Protein AF-0000000080309313 (afdb_homodimer)

pLDDT: mean 89.51, std 16.02, range [28.17, 98.88]

Solvent-accessible surface area (backbone atoms only — not comparable to full-atom values): 15842 Å² total; per-residue (Å²): 124,78,49,64,66,54,49,47,47,56,53,53,57,38,40,22,39,44,32,24,30,35,47,37,36,37,81,42,93,88,71,48,59,27,34,52,37,31,22,33,20,63,91,39,83,85,60,50,67,42,42,40,56,47,62,43,68,49,55,76,95,47,40,52,69,57,40,35,53,49,39,39,34,64,43,24,54,41,43,61,50,66,52,88,38,34,58,31,61,45,51,48,72,54,98,84,39,42,30,38,40,43,28,28,34,21,38,61,72,48,77,64,83,45,69,31,87,66,34,73,50,70,49,75,33,40,68,69,54,49,73,72,43,84,41,53,66,71,56,51,52,45,46,53,53,49,69,71,103,124,81,47,64,65,53,47,47,46,59,53,52,58,38,38,21,37,42,32,25,31,36,47,38,35,36,81,41,93,89,71,48,58,28,32,51,36,31,22,33,19,62,90,40,84,84,60,51,66,39,41,40,56,46,61,43,68,49,55,75,96,47,41,51,69,56,38,35,54,49,41,39,34,64,44,24,54,41,42,63,51,66,52,89,37,35,59,33,61,42,50,49,70,54,98,83,39,43,30,37,39,43,29,28,34,22,37,61,73,46,78,64,83,46,68,31,86,65,36,75,49,72,47,73,32,41,67,69,53,49,73,72,42,85,41,54,66,71,57,52,53,45,47,53,52,50,70,72,104

Structure (mmCIF, N/CA/C/O backbone):
data_AF-0000000080309313-model_v1
#
loop_
_entity.id
_entity.type
_entity.pdbx_description
1 polymer '5-methyl-dCTP pyrophosphohydrolase'
#
loop_
_atom_site.group_PDB
_atom_site.id
_atom_site.type_symbol
_atom_site.label_atom_id
_atom_site.label_alt_id
_atom_site.label_comp_id
_atom_site.label_asym_id
_atom_site.label_entity_id
_atom_site.label_seq_id
_atom_site.pdbx_PDB_ins_code
_atom_site.Cartn_x
_atom_site.Cartn_y
_atom_site.Cartn_z
_atom_site.occupancy
_atom_site.B_iso_or_equiv
_atom_site.auth_seq_id
_atom_site.auth_comp_id
_atom_site.auth_asym_id
_atom_site.auth_atom_id
_atom_site.pdbx_PDB_model_num
ATOM 1 N N . MET A 1 1 ? -31.781 14.773 7.109 1 28.17 1 MET A N 1
ATOM 2 C CA . MET A 1 1 ? -31.438 13.406 7.488 1 28.17 1 MET A CA 1
ATOM 3 C C . MET A 1 1 ? -3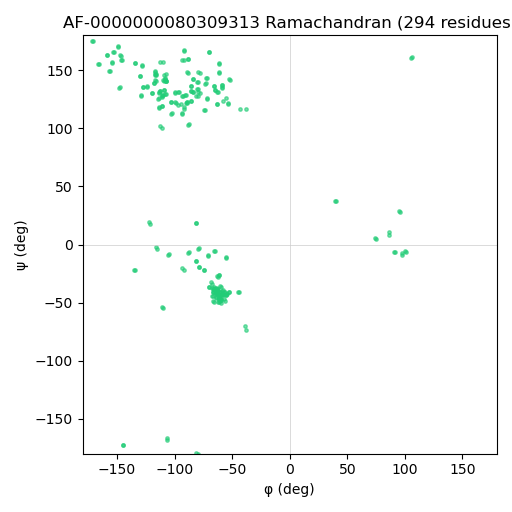1.031 12.586 6.266 1 28.17 1 MET A C 1
ATOM 5 O O . MET A 1 1 ? -31.828 12.43 5.328 1 28.17 1 MET A O 1
ATOM 9 N N . ARG A 1 2 ? -29.828 12.531 6.062 1 45.59 2 ARG A N 1
ATOM 10 C CA . ARG A 1 2 ? -29.516 11.867 4.801 1 45.59 2 ARG A CA 1
ATOM 11 C C . ARG A 1 2 ? -30.094 10.445 4.777 1 45.59 2 ARG A C 1
ATOM 13 O O . ARG A 1 2 ? -30.234 9.82 5.828 1 45.59 2 ARG A O 1
ATOM 20 N N . ASP A 1 3 ? -30.844 10.219 3.836 1 37.78 3 ASP A N 1
ATOM 21 C CA . ASP A 1 3 ? -31.438 8.906 3.615 1 37.78 3 ASP A CA 1
ATOM 22 C C . ASP A 1 3 ? -30.453 7.789 3.955 1 37.78 3 ASP A C 1
ATOM 24 O O . ASP A 1 3 ? -29.312 7.781 3.465 1 37.78 3 ASP A O 1
ATOM 28 N N . PRO A 1 4 ? -30.828 7.012 4.961 1 45.31 4 PRO A N 1
ATOM 29 C CA . PRO A 1 4 ? -29.953 5.91 5.371 1 45.31 4 PRO A CA 1
ATOM 30 C C . PRO A 1 4 ? -29.406 5.117 4.184 1 45.31 4 PRO A C 1
ATOM 32 O O . PRO A 1 4 ? -28.266 4.641 4.227 1 45.31 4 PRO A O 1
ATOM 35 N N . MET A 1 5 ? -30.281 4.93 3.275 1 46.31 5 MET A N 1
ATOM 36 C CA . MET A 1 5 ? -29.828 4.242 2.068 1 46.31 5 MET A CA 1
ATOM 37 C C . MET A 1 5 ? -28.766 5.051 1.346 1 46.31 5 MET A C 1
ATOM 39 O O . MET A 1 5 ? -27.891 4.488 0.684 1 46.31 5 MET A O 1
ATOM 43 N N . SER A 1 6 ? -28.953 6.316 1.362 1 47.88 6 SER A N 1
ATOM 44 C CA . SER A 1 6 ? -27.984 7.223 0.755 1 47.88 6 SER A CA 1
ATOM 45 C C . SER A 1 6 ? -26.656 7.191 1.502 1 47.88 6 SER A C 1
ATOM 47 O O . SER A 1 6 ? -25.594 7.258 0.887 1 47.88 6 SER A O 1
ATOM 49 N N . ILE A 1 7 ? -26.781 7.152 2.725 1 42.03 7 ILE A N 1
ATOM 50 C CA . ILE A 1 7 ? -25.578 7.023 3.551 1 42.03 7 ILE A CA 1
ATOM 51 C C . ILE A 1 7 ? -24.938 5.66 3.318 1 42.03 7 ILE A C 1
ATOM 53 O O . ILE A 1 7 ? -23.719 5.559 3.174 1 42.03 7 ILE A O 1
ATOM 57 N N . ALA A 1 8 ? -25.703 4.691 3.377 1 46.97 8 ALA A N 1
ATOM 58 C CA . ALA A 1 8 ? -25.203 3.346 3.096 1 46.97 8 ALA A CA 1
ATOM 59 C C . ALA A 1 8 ? -24.578 3.271 1.709 1 46.97 8 ALA A C 1
ATOM 61 O O . ALA A 1 8 ? -23.547 2.631 1.525 1 46.97 8 ALA A O 1
ATOM 62 N N . ARG A 1 9 ? -25.297 3.812 0.81 1 46.62 9 ARG A N 1
ATOM 63 C CA . ARG A 1 9 ? -24.797 3.869 -0.563 1 46.62 9 ARG A CA 1
ATOM 64 C C . ARG A 1 9 ? -23.5 4.652 -0.646 1 46.62 9 ARG A C 1
ATOM 66 O O . ARG A 1 9 ? -22.625 4.324 -1.446 1 46.62 9 ARG A O 1
ATOM 73 N N . ALA A 1 10 ? -23.484 5.77 -0.079 1 47.94 10 ALA A N 1
ATOM 74 C CA . ALA A 1 10 ? -22.281 6.59 0.016 1 47.94 10 ALA A CA 1
ATOM 75 C C . ALA A 1 10 ? -21.172 5.848 0.749 1 47.94 10 ALA A C 1
ATOM 77 O O . ALA A 1 10 ? -20 5.953 0.38 1 47.94 10 ALA A O 1
ATOM 78 N N . GLU A 1 11 ? -21.547 5.172 1.743 1 52.56 11 GLU A N 1
ATOM 79 C CA . GLU A 1 11 ? -20.656 4.301 2.504 1 52.56 11 GLU A CA 1
ATOM 80 C C . GLU A 1 11 ? -20.188 3.113 1.661 1 52.56 11 GLU A C 1
ATOM 82 O O . GLU A 1 11 ? -19.047 2.656 1.797 1 52.56 11 GLU A O 1
ATOM 87 N N . GLU A 1 12 ? -21.188 2.549 0.968 1 54.84 12 GLU A N 1
ATOM 88 C CA . GLU A 1 12 ? -20.922 1.454 0.04 1 54.84 12 GLU A CA 1
ATOM 89 C C . GLU A 1 12 ? -19.953 1.887 -1.056 1 54.84 12 GLU A C 1
ATOM 91 O O . GLU A 1 12 ? -19.156 1.082 -1.533 1 54.84 12 GLU A O 1
ATOM 96 N N . LYS A 1 13 ? -20.109 3.119 -1.446 1 57.62 13 LYS A N 1
ATOM 97 C CA . LYS A 1 13 ? -19.297 3.658 -2.529 1 57.62 13 LYS A CA 1
ATOM 98 C C . LYS A 1 13 ? -17.828 3.723 -2.127 1 57.62 13 LYS A C 1
ATOM 100 O O . LYS A 1 13 ? -16.953 3.834 -2.984 1 57.62 13 LYS A O 1
ATOM 105 N N . ASP A 1 14 ? -17.656 3.4 -0.883 1 72.19 14 ASP A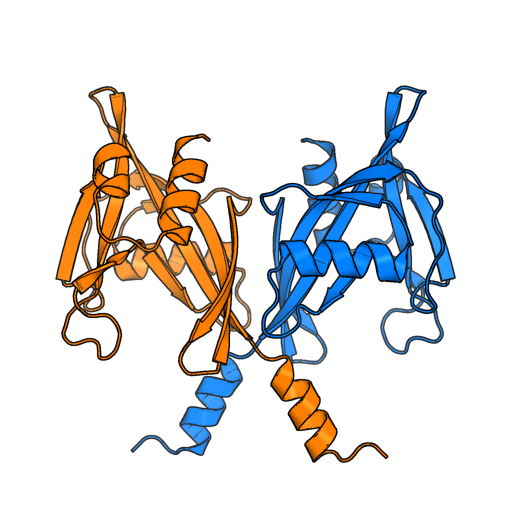 N 1
ATOM 106 C CA . ASP A 1 14 ? -16.281 3.605 -0.396 1 72.19 14 ASP A CA 1
ATOM 107 C C . ASP A 1 14 ? -15.688 2.301 0.129 1 72.19 14 ASP A C 1
ATOM 109 O O . ASP A 1 14 ? -14.781 2.32 0.958 1 72.19 14 ASP A O 1
ATOM 113 N N . ALA A 1 15 ? -16.375 1.258 -0.318 1 87.5 15 ALA A N 1
ATOM 114 C CA . ALA A 1 15 ? -15.898 -0.033 0.173 1 87.5 15 ALA A CA 1
ATOM 115 C C . ALA A 1 15 ? -15.016 -0.727 -0.865 1 87.5 15 ALA A C 1
ATOM 117 O O . ALA A 1 15 ? -15.422 -0.896 -2.018 1 87.5 15 ALA A O 1
ATOM 118 N N . PHE A 1 16 ? -13.875 -1.011 -0.481 1 94.25 16 PHE A N 1
ATOM 119 C CA . PHE A 1 16 ? -12.914 -1.676 -1.355 1 94.25 16 PHE A CA 1
ATOM 120 C C . PHE A 1 16 ? -12.695 -3.119 -0.92 1 94.25 16 PHE A C 1
ATOM 122 O O . PHE A 1 16 ? -12.727 -3.426 0.273 1 94.25 16 PHE A O 1
ATOM 129 N N . VAL A 1 17 ? -12.547 -3.928 -1.941 1 93.94 17 VAL A N 1
ATOM 130 C CA . VAL A 1 17 ? -11.781 -5.141 -1.668 1 93.94 17 VAL A CA 1
ATOM 131 C C . VAL A 1 17 ? -10.289 -4.824 -1.69 1 93.94 17 VAL A C 1
ATOM 133 O O . VAL A 1 17 ? -9.812 -4.102 -2.568 1 93.94 17 VAL A O 1
ATOM 136 N N . VAL A 1 18 ? -9.547 -5.293 -0.731 1 96.56 18 VAL A N 1
ATOM 137 C CA . VAL A 1 18 ? -8.102 -5.082 -0.701 1 96.56 18 VAL A CA 1
ATOM 138 C C . VAL A 1 18 ? -7.379 -6.406 -0.948 1 96.56 18 VAL A C 1
ATOM 140 O O . VAL A 1 18 ? -7.703 -7.418 -0.326 1 96.56 18 VAL A O 1
ATOM 143 N N . ALA A 1 19 ? -6.457 -6.363 -1.929 1 97.06 19 ALA A N 1
ATOM 144 C CA . ALA A 1 19 ? -5.625 -7.527 -2.217 1 97.06 19 ALA A CA 1
ATOM 145 C C . ALA A 1 19 ? -4.148 -7.223 -1.968 1 97.06 19 ALA A C 1
ATOM 147 O O . ALA A 1 19 ? -3.707 -6.086 -2.143 1 97.06 19 ALA A O 1
ATOM 148 N N . VAL A 1 20 ? -3.461 -8.227 -1.522 1 98.44 20 VAL A N 1
ATOM 149 C CA . VAL A 1 20 ? -2.006 -8.164 -1.414 1 98.44 20 VAL A CA 1
ATOM 150 C C . VAL A 1 20 ? -1.37 -9.031 -2.5 1 98.44 20 VAL A C 1
ATOM 152 O O . VAL A 1 20 ? -1.913 -10.07 -2.869 1 98.44 20 VAL A O 1
ATOM 155 N N . VAL A 1 21 ? -0.315 -8.531 -3.045 1 98.62 21 VAL A N 1
ATOM 156 C CA . VAL A 1 21 ? 0.406 -9.188 -4.125 1 98.62 21 VAL A CA 1
ATOM 157 C C . VAL A 1 21 ? 1.871 -9.375 -3.734 1 98.62 21 VAL A C 1
ATOM 159 O O . VAL A 1 21 ? 2.49 -8.461 -3.178 1 98.62 21 VAL A O 1
ATOM 162 N N . ALA A 1 22 ? 2.438 -10.477 -3.973 1 98.81 22 ALA A N 1
ATOM 163 C CA . ALA A 1 22 ? 3.854 -10.75 -3.734 1 98.81 22 ALA A CA 1
ATOM 164 C C . ALA A 1 22 ? 4.598 -10.969 -5.047 1 98.81 22 ALA A C 1
ATOM 166 O O . ALA A 1 22 ? 4.258 -11.875 -5.816 1 98.81 22 ALA A O 1
ATOM 167 N N . VAL A 1 23 ? 5.512 -10.164 -5.328 1 98.88 23 VAL A N 1
ATOM 168 C CA . VAL A 1 23 ? 6.512 -10.453 -6.355 1 98.88 23 VAL A CA 1
ATOM 169 C C . VAL A 1 23 ? 7.684 -11.211 -5.734 1 98.88 23 VAL A C 1
ATOM 171 O O . VAL A 1 23 ? 8.508 -10.617 -5.035 1 98.88 23 VAL A O 1
ATOM 174 N N . ILE A 1 24 ? 7.754 -12.484 -5.949 1 98.88 24 ILE A N 1
ATOM 175 C CA . ILE A 1 24 ? 8.758 -13.336 -5.324 1 98.88 24 ILE A CA 1
ATOM 176 C C . ILE A 1 24 ? 10 -13.398 -6.207 1 98.88 24 ILE A C 1
ATOM 178 O O . ILE A 1 24 ? 9.93 -13.828 -7.363 1 98.88 24 ILE A O 1
ATOM 182 N N . VAL A 1 25 ? 11.109 -13.008 -5.672 1 98.81 25 VAL A N 1
ATOM 183 C CA . VAL A 1 25 ? 12.367 -12.906 -6.395 1 98.81 25 VAL A CA 1
ATOM 184 C C . VAL A 1 25 ? 13.352 -13.953 -5.867 1 98.81 25 VAL A C 1
ATOM 186 O O . VAL A 1 25 ? 13.508 -14.109 -4.656 1 98.81 25 VAL A O 1
ATOM 189 N N . ARG A 1 26 ? 13.93 -14.609 -6.727 1 98.38 26 ARG A N 1
ATOM 190 C CA . ARG A 1 26 ? 14.969 -15.578 -6.402 1 98.38 26 ARG A CA 1
ATOM 191 C C . ARG A 1 26 ? 16.297 -15.211 -7.059 1 98.38 26 ARG A C 1
ATOM 193 O O . ARG A 1 26 ? 16.328 -14.922 -8.258 1 98.38 26 ARG A O 1
ATOM 200 N N . ASP A 1 27 ? 17.344 -15.203 -6.258 1 96.62 27 ASP A N 1
ATOM 201 C CA . ASP A 1 27 ? 18.703 -15.039 -6.777 1 96.62 27 ASP A CA 1
ATOM 202 C C . ASP A 1 27 ? 19.344 -16.391 -7.074 1 96.62 27 ASP A C 1
ATOM 204 O O . ASP A 1 27 ? 19.625 -17.172 -6.16 1 96.62 27 ASP A O 1
ATOM 208 N N . ASP A 1 28 ? 19.641 -16.594 -8.328 1 94.62 28 ASP A N 1
ATOM 209 C CA . ASP A 1 28 ? 20.172 -17.891 -8.742 1 94.62 28 ASP A CA 1
ATOM 210 C C . ASP A 1 28 ? 21.703 -17.906 -8.703 1 94.62 28 ASP A C 1
ATOM 212 O O . ASP A 1 28 ? 22.344 -16.859 -8.797 1 94.62 28 ASP A O 1
ATOM 216 N N . PRO A 1 29 ? 22.203 -19.109 -8.625 1 91.31 29 PRO A N 1
ATOM 217 C CA . PRO A 1 29 ? 23.656 -19.266 -8.547 1 91.31 29 PRO A CA 1
ATOM 218 C C . PRO A 1 29 ? 24.359 -18.719 -9.781 1 91.31 29 PRO A C 1
ATOM 220 O O . PRO A 1 29 ? 25.531 -18.312 -9.695 1 91.31 29 PRO A O 1
ATOM 223 N N . ASP A 1 30 ? 23.781 -18.641 -10.922 1 92.38 30 ASP A N 1
ATOM 224 C CA . ASP A 1 30 ? 24.391 -18.156 -12.156 1 92.38 30 ASP A CA 1
ATOM 225 C C . ASP A 1 30 ? 24.422 -16.625 -12.18 1 92.38 30 ASP A C 1
ATOM 227 O O . ASP A 1 30 ? 24.844 -16.016 -13.164 1 92.38 30 ASP A O 1
ATOM 231 N N . GLY A 1 31 ? 23.812 -16 -11.094 1 91.88 31 GLY A N 1
ATOM 232 C CA . GLY A 1 31 ? 23.812 -14.547 -10.984 1 91.88 31 GLY A CA 1
ATOM 233 C C . GLY A 1 31 ? 22.531 -13.914 -11.477 1 91.88 31 GLY A C 1
ATOM 234 O O . GLY A 1 31 ? 22.328 -12.711 -11.297 1 91.88 31 GLY A O 1
ATOM 235 N N . ALA A 1 32 ? 21.703 -14.828 -12.07 1 94.31 32 ALA A N 1
ATOM 236 C CA . ALA A 1 32 ? 20.438 -14.289 -12.586 1 94.31 32 ALA A CA 1
ATOM 237 C C . ALA A 1 32 ? 19.422 -14.125 -11.469 1 94.31 32 ALA A C 1
ATOM 239 O O . ALA A 1 32 ? 19.344 -14.953 -10.555 1 94.31 32 ALA A O 1
ATOM 240 N N . ARG A 1 33 ? 18.719 -13.047 -11.562 1 97.5 33 ARG A N 1
ATOM 241 C CA . ARG A 1 33 ? 17.547 -12.859 -10.711 1 97.5 33 ARG A CA 1
ATOM 242 C C . ARG A 1 33 ? 16.281 -13.242 -11.453 1 97.5 33 ARG A C 1
ATOM 244 O O . ARG A 1 33 ? 16.062 -12.836 -12.602 1 97.5 33 ARG A O 1
ATOM 251 N N . ARG A 1 34 ? 15.484 -14.031 -10.805 1 98.25 34 ARG A N 1
ATOM 252 C CA . ARG A 1 34 ? 14.258 -14.516 -11.438 1 98.25 34 ARG A CA 1
ATOM 253 C C . ARG A 1 34 ? 13.047 -14.258 -10.555 1 98.25 34 ARG A C 1
ATOM 255 O O . ARG A 1 34 ? 13.172 -14.109 -9.336 1 98.25 34 ARG A O 1
ATOM 262 N N . VAL A 1 35 ? 11.906 -14.156 -11.188 1 98.75 35 VAL A N 1
ATOM 263 C CA . VAL A 1 35 ? 10.648 -13.938 -10.484 1 98.75 35 VAL A CA 1
ATOM 264 C C . VAL A 1 35 ? 9.719 -15.133 -10.703 1 98.75 35 VAL A C 1
ATOM 266 O O . VAL A 1 35 ? 9.68 -15.703 -11.797 1 98.75 35 VAL A O 1
ATOM 269 N N . LEU A 1 36 ? 9.008 -15.5 -9.656 1 98.75 36 LEU A N 1
ATOM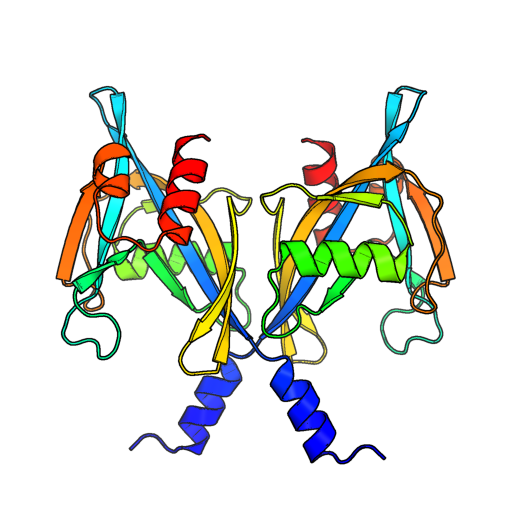 270 C CA . LEU A 1 36 ? 8.055 -16.594 -9.766 1 98.75 36 LEU A CA 1
ATOM 271 C C . LEU A 1 36 ? 6.809 -16.156 -10.531 1 98.75 36 LEU A C 1
ATOM 273 O O . LEU A 1 36 ? 6.117 -15.227 -10.117 1 98.75 36 LEU A O 1
ATOM 277 N N . ALA A 1 37 ? 6.57 -16.734 -11.656 1 98.31 37 ALA A N 1
ATOM 278 C CA . ALA A 1 37 ? 5.34 -16.578 -12.43 1 98.31 37 ALA A CA 1
ATOM 279 C C . ALA A 1 37 ? 4.395 -17.766 -12.203 1 98.31 37 ALA A C 1
ATOM 281 O O . ALA A 1 37 ? 4.824 -18.922 -12.219 1 98.31 37 ALA A O 1
ATOM 282 N N . MET A 1 38 ? 3.213 -17.453 -11.93 1 97.25 38 MET A N 1
ATOM 283 C CA . MET A 1 38 ? 2.17 -18.453 -11.719 1 97.25 38 MET A CA 1
ATOM 284 C C . MET A 1 38 ? 1.062 -18.312 -12.758 1 97.25 38 MET A C 1
ATOM 286 O O . MET A 1 38 ? 0.66 -17.203 -13.094 1 97.25 38 MET A O 1
ATOM 290 N N . ARG A 1 39 ? 0.554 -19.406 -13.273 1 95.12 39 ARG A N 1
ATOM 291 C CA . ARG A 1 39 ? -0.542 -19.359 -14.234 1 95.12 39 ARG A CA 1
ATOM 292 C C . ARG A 1 39 ? -1.864 -19.734 -13.578 1 95.12 39 ARG A C 1
ATOM 294 O O . ARG A 1 39 ? -1.967 -20.781 -12.938 1 95.12 39 ARG A O 1
ATOM 301 N N . ARG A 1 40 ? -2.82 -18.797 -13.672 1 91.5 40 ARG A N 1
ATOM 302 C CA . ARG A 1 40 ? -4.141 -19.047 -13.109 1 91.5 40 ARG A CA 1
ATOM 303 C C . ARG A 1 40 ? -4.773 -20.281 -13.734 1 91.5 40 ARG A C 1
ATOM 305 O O . ARG A 1 40 ? -4.746 -20.453 -14.961 1 91.5 40 ARG A O 1
ATOM 312 N N . ALA A 1 41 ? -5.34 -21.094 -12.891 1 88.69 41 ALA A N 1
ATOM 313 C CA . ALA A 1 41 ? -5.949 -22.344 -13.359 1 88.69 41 ALA A CA 1
ATOM 314 C C . ALA A 1 41 ? -7.258 -22.078 -14.086 1 88.69 41 ALA A C 1
ATOM 316 O O . ALA A 1 41 ? -7.945 -21.094 -13.805 1 88.69 41 ALA A O 1
ATOM 317 N N . ALA A 1 42 ? -7.492 -22.812 -15.242 1 69.5 42 ALA A N 1
ATOM 318 C CA . ALA A 1 42 ? -8.68 -22.719 -16.078 1 69.5 42 ALA A CA 1
ATOM 319 C C . ALA A 1 42 ? -9.953 -22.984 -15.273 1 69.5 42 ALA A C 1
ATOM 321 O O . ALA A 1 42 ? -11.047 -22.609 -15.695 1 69.5 42 ALA A O 1
ATOM 322 N N . THR A 1 43 ? -9.898 -23.891 -14.445 1 61.25 43 THR A N 1
ATOM 323 C CA . THR A 1 43 ? -11.133 -24.203 -13.734 1 61.25 43 THR A CA 1
ATOM 324 C C . THR A 1 43 ? -11.68 -22.953 -13.047 1 61.25 43 THR A C 1
ATOM 326 O O . THR A 1 43 ? -12.805 -22.953 -12.539 1 61.25 43 THR A O 1
ATOM 329 N N . LYS A 1 44 ? -10.867 -21.969 -13.023 1 54.44 44 LYS A N 1
ATOM 330 C CA . LYS A 1 44 ? -11.312 -20.719 -12.391 1 54.44 44 LYS A CA 1
ATOM 331 C C . LYS A 1 44 ? -12.078 -19.844 -13.367 1 54.44 44 LYS A C 1
ATOM 333 O O . LYS A 1 44 ? -11.836 -19.891 -14.578 1 54.44 44 LYS A O 1
ATOM 338 N N . ASP A 1 45 ? -13.156 -19.547 -13.039 1 53.91 45 ASP A N 1
ATOM 339 C CA . ASP A 1 45 ? -14.023 -18.75 -13.898 1 53.91 45 ASP A CA 1
ATOM 340 C C . ASP A 1 45 ? -13.227 -17.672 -14.641 1 53.91 45 ASP A C 1
ATOM 342 O O . ASP A 1 45 ? -13.273 -17.594 -15.867 1 53.91 45 ASP A O 1
ATOM 346 N N . ALA A 1 46 ? -12.836 -16.625 -13.875 1 53.28 46 ALA A N 1
ATOM 347 C CA . ALA A 1 46 ? -12.359 -15.43 -14.555 1 53.28 46 ALA A CA 1
ATOM 348 C C . ALA A 1 46 ? -10.836 -15.445 -14.695 1 53.28 46 ALA A C 1
ATOM 350 O O . ALA A 1 46 ? -10.125 -15.648 -13.711 1 53.28 46 ALA A O 1
ATOM 351 N N . GLY A 1 47 ? -10.219 -15.391 -15.977 1 59.75 47 GLY A N 1
ATOM 352 C CA . GLY A 1 47 ? -8.836 -15.109 -16.312 1 59.75 47 GLY A CA 1
ATOM 353 C C . GLY A 1 47 ? -8 -16.359 -16.5 1 59.75 47 GLY A C 1
ATOM 354 O O . GLY A 1 47 ? -6.82 -16.391 -16.156 1 59.75 47 GLY A O 1
ATOM 355 N N . ALA A 1 48 ? -8.555 -17.484 -16.906 1 64.69 48 ALA A N 1
ATOM 356 C CA . ALA A 1 48 ? -7.852 -18.734 -17.188 1 64.69 48 ALA A CA 1
ATOM 357 C C . ALA A 1 48 ? -6.715 -18.516 -18.188 1 64.69 48 ALA A C 1
ATOM 359 O O . ALA A 1 48 ? -6.883 -17.812 -19.188 1 64.69 48 ALA A O 1
ATOM 360 N N . GLY A 1 49 ? -5.527 -18.875 -17.641 1 79.81 49 GLY A N 1
ATOM 361 C CA . GLY A 1 49 ? -4.375 -18.828 -18.531 1 79.81 49 GLY A CA 1
ATOM 362 C C . GLY A 1 49 ? -3.525 -17.594 -18.328 1 79.81 49 GLY A C 1
ATOM 363 O O . GLY A 1 49 ? -2.41 -17.516 -18.844 1 79.81 49 GLY A O 1
ATOM 364 N N . ILE A 1 50 ? -4.035 -16.734 -17.5 1 88.25 50 ILE A N 1
ATOM 365 C CA . ILE A 1 50 ? -3.291 -15.508 -17.266 1 88.25 50 ILE A CA 1
ATOM 366 C C . ILE A 1 50 ? -2.133 -15.773 -16.312 1 88.25 50 ILE A C 1
ATOM 368 O O . ILE A 1 50 ? -2.301 -16.453 -15.305 1 88.25 50 ILE A O 1
ATOM 372 N N . TRP A 1 51 ? -0.971 -15.305 -16.75 1 94.75 51 TRP A N 1
ATOM 373 C CA . TRP A 1 51 ? 0.194 -15.383 -15.8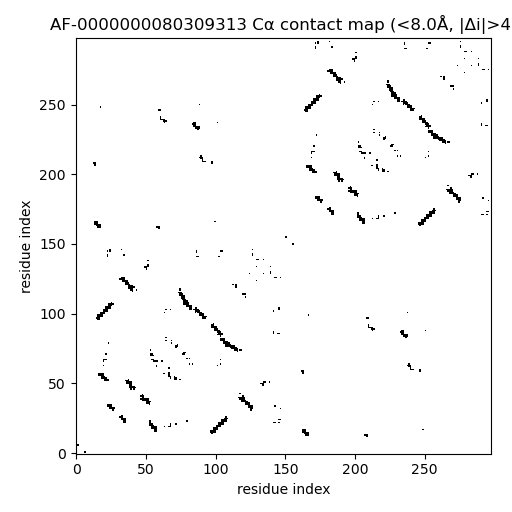67 1 94.75 51 TRP A CA 1
ATOM 374 C C . TRP A 1 51 ? 0.237 -14.203 -14.914 1 94.75 51 TRP A C 1
ATOM 376 O O . TRP A 1 51 ? 0.021 -13.055 -15.32 1 94.75 51 TRP A O 1
ATOM 386 N N . GLU A 1 52 ? 0.43 -14.547 -13.711 1 95.38 52 GLU A N 1
ATOM 387 C CA . GLU A 1 52 ? 0.503 -13.562 -12.633 1 95.38 52 GLU A CA 1
ATOM 388 C C . GLU A 1 52 ? 1.514 -13.984 -11.57 1 95.38 52 GLU A C 1
ATOM 390 O O . GLU A 1 52 ? 2.383 -14.82 -11.828 1 95.38 52 GLU A O 1
ATOM 395 N N . THR A 1 53 ? 1.555 -13.242 -10.469 1 95.81 53 THR A N 1
ATOM 396 C CA . THR A 1 53 ? 2.297 -13.633 -9.281 1 95.81 53 THR A CA 1
ATOM 397 C C . THR A 1 53 ? 1.346 -14.078 -8.172 1 95.81 53 THR A C 1
ATOM 399 O O . THR A 1 53 ? 0.178 -14.375 -8.43 1 95.81 53 THR A O 1
ATOM 402 N N . CYS A 1 54 ? 1.8 -14.242 -6.953 1 96.31 54 CYS A N 1
ATOM 403 C CA . CYS A 1 54 ? 0.97 -14.664 -5.832 1 96.31 54 CYS A CA 1
ATOM 404 C C . CYS A 1 54 ? 0.166 -13.5 -5.273 1 96.31 54 CYS A C 1
ATOM 406 O O . CYS A 1 54 ? 0.717 -12.422 -5.02 1 96.31 54 CYS A O 1
ATOM 408 N N . SER A 1 55 ? -1.062 -13.719 -5.18 1 96.56 55 SER A N 1
ATOM 409 C CA . SER A 1 55 ? -1.917 -12.68 -4.621 1 96.56 55 SER A CA 1
ATOM 410 C C . SER A 1 55 ? -3.09 -13.273 -3.854 1 96.56 55 SER A C 1
ATOM 412 O O . SER A 1 55 ? -3.389 -14.461 -3.992 1 96.56 55 SER A O 1
ATOM 414 N N . GLY A 1 56 ? -3.699 -12.516 -3.059 1 95.81 56 GLY A N 1
ATOM 415 C CA . GLY A 1 56 ? -4.891 -12.906 -2.318 1 95.81 56 GLY A CA 1
ATOM 416 C C . GLY A 1 56 ? -5.543 -11.742 -1.59 1 95.81 56 GLY A C 1
ATOM 417 O O . GLY A 1 56 ? -4.988 -10.648 -1.544 1 95.81 56 GLY A O 1
ATOM 418 N N . ARG A 1 57 ? -6.602 -12.031 -1.043 1 95.44 57 ARG A N 1
ATOM 419 C CA . ARG A 1 57 ? -7.375 -10.977 -0.385 1 95.44 57 ARG A CA 1
ATOM 420 C C . ARG A 1 57 ? -6.867 -10.734 1.033 1 95.44 57 ARG A C 1
ATOM 422 O O . ARG A 1 57 ? -6.496 -11.68 1.735 1 95.44 57 ARG A O 1
ATOM 429 N N . LEU A 1 58 ? -6.871 -9.469 1.412 1 96.94 58 LEU A N 1
ATOM 430 C CA . LEU A 1 58 ? -6.664 -9.094 2.809 1 96.94 58 LEU A CA 1
ATOM 431 C C . LEU A 1 58 ? -7.883 -9.461 3.65 1 96.94 58 LEU A C 1
ATOM 433 O O . LEU A 1 58 ? -9.023 -9.18 3.26 1 96.94 58 LEU A O 1
ATOM 437 N N . GLU A 1 59 ? -7.703 -10.203 4.707 1 94.19 59 GLU A N 1
ATOM 438 C CA . GLU A 1 59 ? -8.781 -10.508 5.637 1 94.19 59 GLU A CA 1
ATOM 439 C C . GLU A 1 59 ? -8.891 -9.453 6.734 1 94.19 59 GLU A C 1
ATOM 441 O O . GLU A 1 59 ? -7.902 -8.789 7.062 1 94.19 59 GLU A O 1
ATOM 446 N N . ALA A 1 60 ? -10.102 -9.516 7.254 1 87.31 60 ALA A N 1
ATOM 447 C CA . ALA A 1 60 ? -10.312 -8.555 8.336 1 87.31 60 ALA A CA 1
ATOM 448 C C . ALA A 1 60 ? -9.406 -8.867 9.531 1 87.31 60 ALA A C 1
ATOM 450 O O . ALA A 1 60 ? -9.125 -10.039 9.805 1 87.31 60 ALA A O 1
ATOM 451 N N . ASP A 1 61 ? -8.664 -7.961 10.18 1 86.88 61 ASP A N 1
ATOM 452 C CA . ASP A 1 61 ? -7.891 -8.055 11.414 1 86.88 61 ASP A CA 1
ATOM 453 C C . ASP A 1 61 ? -6.484 -8.578 11.141 1 86.88 61 ASP A C 1
ATOM 455 O O . ASP A 1 61 ? -5.863 -9.18 12.023 1 86.88 61 ASP A O 1
ATOM 459 N N . GLU A 1 62 ? -6.109 -8.656 9.977 1 94.25 62 GLU A N 1
ATOM 460 C CA . GLU A 1 62 ? -4.715 -8.969 9.672 1 94.25 62 GLU A CA 1
ATOM 461 C C . GLU A 1 62 ? -4.012 -7.785 9.023 1 94.25 62 GLU A C 1
ATOM 463 O O . GLU A 1 62 ? -4.668 -6.895 8.477 1 94.25 62 GLU A O 1
ATOM 468 N N . GLN A 1 63 ? -2.719 -7.824 9.172 1 97.56 63 GLN A N 1
ATOM 469 C CA . GLN A 1 63 ? -1.911 -6.801 8.523 1 97.56 63 GLN A CA 1
ATOM 470 C C . GLN A 1 63 ? -1.529 -7.219 7.102 1 97.56 63 GLN A C 1
ATOM 472 O O . GLN A 1 63 ? -1.412 -8.414 6.812 1 97.56 63 GLN A O 1
ATOM 477 N N . PRO A 1 64 ? -1.397 -6.27 6.184 1 98.25 64 PRO A N 1
ATOM 478 C CA . PRO A 1 64 ? -1.085 -6.598 4.789 1 98.25 64 PRO A CA 1
ATOM 479 C C . PRO A 1 64 ? 0.152 -7.48 4.656 1 98.25 64 PRO A C 1
ATOM 481 O O . PRO A 1 64 ? 0.156 -8.422 3.859 1 98.25 64 PRO A O 1
ATOM 484 N N . ILE A 1 65 ? 1.163 -7.215 5.43 1 98 65 ILE A N 1
ATOM 485 C CA . ILE A 1 65 ? 2.4 -7.98 5.324 1 98 65 ILE A CA 1
ATOM 486 C C . ILE A 1 65 ? 2.154 -9.422 5.766 1 98 65 ILE A C 1
ATOM 488 O O . ILE A 1 65 ? 2.734 -10.352 5.211 1 98 65 ILE A O 1
ATOM 492 N N . ASP A 1 66 ? 1.35 -9.625 6.781 1 97.94 66 ASP A N 1
ATOM 493 C CA . ASP A 1 66 ? 0.995 -10.969 7.23 1 97.94 66 ASP A CA 1
ATOM 494 C C . ASP A 1 66 ? 0.165 -11.695 6.176 1 97.94 66 ASP A C 1
ATOM 496 O O . ASP A 1 66 ? 0.354 -12.891 5.949 1 97.94 66 ASP A O 1
ATOM 500 N N . ALA A 1 67 ? -0.748 -10.953 5.586 1 97.94 67 ALA A N 1
ATOM 501 C CA . ALA A 1 67 ? -1.602 -11.523 4.547 1 97.94 67 ALA A CA 1
ATOM 502 C C . ALA A 1 67 ? -0.77 -12.039 3.373 1 97.94 67 ALA A C 1
ATOM 504 O O . ALA A 1 67 ? -0.99 -13.148 2.889 1 97.94 67 ALA A O 1
ATOM 505 N N . VAL A 1 68 ? 0.171 -11.203 2.926 1 98.31 68 VAL A N 1
ATOM 506 C CA . VAL A 1 68 ? 0.964 -11.586 1.763 1 98.31 68 VAL A CA 1
ATOM 507 C C . VAL A 1 68 ? 1.82 -12.805 2.1 1 98.31 68 VAL A C 1
ATOM 509 O O . VAL A 1 68 ? 1.968 -13.711 1.28 1 98.31 68 VAL A O 1
ATOM 512 N N . THR A 1 69 ? 2.328 -12.891 3.289 1 98.06 69 THR A N 1
ATOM 513 C CA . THR A 1 69 ? 3.104 -14.039 3.736 1 98.06 69 THR A CA 1
ATOM 514 C C . THR A 1 69 ? 2.234 -15.297 3.766 1 98.06 69 THR A C 1
ATOM 516 O O . THR A 1 69 ? 2.645 -16.344 3.277 1 98.06 69 THR A O 1
ATOM 519 N N . ARG A 1 70 ? 1.079 -15.164 4.305 1 97.69 70 ARG A N 1
ATOM 520 C CA . ARG A 1 70 ? 0.14 -16.281 4.367 1 97.69 70 ARG A CA 1
ATOM 521 C C . ARG A 1 70 ? -0.227 -16.766 2.967 1 97.69 70 ARG A C 1
ATOM 523 O O . ARG A 1 70 ? -0.194 -17.969 2.693 1 97.69 70 ARG A O 1
ATOM 530 N N . GLU A 1 71 ? -0.548 -15.828 2.092 1 98 71 GLU A N 1
ATOM 531 C CA . GLU A 1 71 ? -0.976 -16.172 0.741 1 98 71 GLU A CA 1
ATOM 532 C C . GLU A 1 71 ? 0.146 -16.859 -0.033 1 98 71 GLU A C 1
ATOM 534 O O . GLU A 1 71 ? -0.104 -17.781 -0.814 1 98 71 GLU A O 1
ATOM 539 N N . VAL A 1 72 ? 1.382 -16.422 0.121 1 98.5 72 VAL A N 1
ATOM 540 C CA . VAL A 1 72 ? 2.518 -17.078 -0.532 1 98.5 72 VAL A CA 1
ATOM 541 C C . VAL A 1 72 ? 2.639 -18.516 -0.056 1 98.5 72 VAL A C 1
ATOM 543 O O . VAL A 1 72 ? 2.807 -19.438 -0.865 1 98.5 72 VAL A O 1
ATOM 546 N N . ARG A 1 73 ? 2.537 -18.688 1.228 1 97.94 73 ARG A N 1
ATOM 547 C CA . ARG A 1 73 ? 2.613 -20.031 1.78 1 97.94 73 ARG A CA 1
ATOM 548 C C . ARG A 1 73 ? 1.487 -20.906 1.245 1 97.94 73 ARG A C 1
ATOM 550 O O . ARG A 1 73 ? 1.722 -22.047 0.829 1 97.94 73 ARG A O 1
ATOM 557 N N . GLU A 1 74 ? 0.316 -20.422 1.242 1 97.62 74 GLU A N 1
ATOM 558 C CA . GLU A 1 74 ? -0.862 -21.156 0.815 1 97.62 74 GLU A CA 1
ATOM 559 C C . GLU A 1 74 ? -0.773 -21.547 -0.66 1 97.62 74 GLU A C 1
ATOM 561 O O . GLU A 1 74 ? -1.161 -22.641 -1.05 1 97.62 74 GLU A O 1
ATOM 566 N N . GLU A 1 75 ? -0.256 -20.625 -1.464 1 97.75 75 GLU A N 1
ATOM 567 C CA . GLU A 1 75 ? -0.331 -20.812 -2.91 1 97.75 75 GLU A CA 1
ATOM 568 C C . GLU A 1 75 ? 0.922 -21.516 -3.439 1 97.75 75 GLU A C 1
ATOM 570 O O . GLU A 1 75 ? 0.911 -22.078 -4.539 1 97.75 75 GLU A O 1
ATOM 575 N N . THR A 1 76 ? 2.064 -21.469 -2.705 1 98.31 76 THR A N 1
ATOM 576 C CA . THR A 1 76 ? 3.312 -21.938 -3.301 1 98.31 76 THR A CA 1
ATOM 577 C C . THR A 1 76 ? 4.078 -22.828 -2.324 1 98.31 76 THR A C 1
ATOM 579 O O . THR A 1 76 ? 4.988 -23.562 -2.725 1 98.31 76 THR A O 1
ATOM 582 N N . GLY A 1 77 ? 3.801 -22.703 -0.968 1 98.38 77 GLY A N 1
ATOM 583 C CA . GLY A 1 77 ? 4.543 -23.453 0.035 1 98.38 77 GLY A CA 1
ATOM 584 C C . GLY A 1 77 ? 5.945 -22.906 0.26 1 98.38 77 GLY A C 1
ATOM 585 O O . GLY A 1 77 ? 6.711 -23.469 1.046 1 98.38 77 GLY A O 1
ATOM 586 N N . LEU A 1 78 ? 6.328 -21.844 -0.32 1 98.56 78 LEU A N 1
ATOM 587 C CA . LEU A 1 78 ? 7.684 -21.312 -0.268 1 98.56 78 LEU A CA 1
ATOM 588 C C . LEU A 1 78 ? 7.938 -20.594 1.055 1 98.56 78 LEU A C 1
ATOM 590 O O . LEU A 1 78 ? 7.016 -20.031 1.649 1 98.56 78 LEU A O 1
ATOM 594 N N . GLU A 1 79 ? 9.109 -20.641 1.504 1 98.19 79 GLU A N 1
ATOM 595 C CA . GLU A 1 79 ? 9.617 -19.734 2.531 1 98.19 79 GLU A CA 1
ATOM 596 C C . GLU A 1 79 ? 10.211 -18.469 1.911 1 98.19 79 GLU A C 1
ATOM 598 O O . GLU A 1 79 ? 11.117 -18.547 1.08 1 98.19 79 GLU A O 1
ATOM 603 N N . VAL A 1 80 ? 9.672 -17.344 2.32 1 98.62 80 VAL A N 1
ATOM 604 C CA . VAL A 1 80 ? 10.141 -16.078 1.744 1 98.62 80 VAL A CA 1
ATOM 605 C C . VAL A 1 80 ? 10.367 -15.055 2.854 1 98.62 80 VAL A C 1
ATOM 607 O O . VAL A 1 80 ? 9.852 -15.211 3.965 1 98.62 80 VAL A O 1
ATOM 610 N N . ARG A 1 81 ? 11.211 -14.078 2.594 1 98.5 81 ARG A N 1
ATOM 611 C CA . ARG A 1 81 ? 11.312 -12.859 3.381 1 98.5 81 ARG A CA 1
ATOM 612 C C . ARG A 1 81 ? 10.641 -11.688 2.67 1 98.5 81 ARG A C 1
ATOM 614 O O . ARG A 1 81 ? 11.109 -11.242 1.62 1 98.5 81 ARG A O 1
ATOM 621 N N . VAL A 1 82 ? 9.555 -11.203 3.232 1 98.5 82 VAL A N 1
ATOM 622 C CA . VAL A 1 82 ? 8.812 -10.094 2.635 1 98.5 82 VAL A CA 1
ATOM 623 C C . VAL A 1 82 ? 9.422 -8.773 3.09 1 98.5 82 VAL A C 1
ATOM 625 O O . VAL A 1 82 ? 9.688 -8.578 4.277 1 98.5 82 VAL A O 1
ATOM 628 N N . ASP A 1 83 ? 9.656 -7.859 2.086 1 97.62 83 ASP A N 1
ATOM 629 C CA . ASP A 1 83 ? 10.109 -6.523 2.445 1 97.62 83 ASP A CA 1
ATOM 630 C C . ASP A 1 83 ? 9.078 -5.805 3.314 1 97.62 83 ASP A C 1
ATOM 632 O O . ASP A 1 83 ? 7.871 -5.938 3.092 1 97.62 83 ASP A O 1
ATOM 636 N N . ALA A 1 84 ? 9.609 -4.988 4.184 1 94.5 84 ALA A N 1
ATOM 637 C CA . ALA A 1 84 ? 8.75 -4.312 5.148 1 94.5 84 ALA A CA 1
ATOM 638 C C . ALA A 1 84 ? 7.84 -3.301 4.457 1 94.5 84 ALA A C 1
ATOM 640 O O . ALA A 1 84 ? 6.723 -3.045 4.914 1 94.5 84 ALA A O 1
ATOM 641 N N . THR A 1 85 ? 8.359 -2.676 3.379 1 96.44 85 THR A N 1
ATOM 642 C CA . THR A 1 85 ? 7.598 -1.639 2.691 1 96.44 85 THR A CA 1
ATOM 643 C C . THR A 1 85 ? 7.078 -2.146 1.351 1 96.44 85 THR A C 1
ATOM 645 O O . THR A 1 85 ? 7.773 -2.885 0.648 1 96.44 85 THR A O 1
ATOM 648 N N . PRO A 1 86 ? 5.828 -1.762 1.009 1 98.38 86 PRO A N 1
ATOM 649 C CA . PRO A 1 86 ? 5.348 -2.123 -0.326 1 98.38 86 PRO A CA 1
ATOM 650 C C . PRO A 1 86 ? 6.184 -1.505 -1.443 1 98.38 86 PRO A C 1
ATOM 652 O O . PRO A 1 86 ? 6.812 -0.464 -1.242 1 98.38 86 PRO A O 1
ATOM 655 N N . ILE A 1 87 ? 6.141 -2.156 -2.586 1 98.25 87 ILE A N 1
ATOM 656 C CA . ILE A 1 87 ? 6.887 -1.642 -3.73 1 98.25 87 ILE A CA 1
ATOM 657 C C . ILE A 1 87 ? 5.922 -1.004 -4.727 1 98.25 87 ILE A C 1
ATOM 659 O O . ILE A 1 87 ? 6.348 -0.406 -5.719 1 98.25 87 ILE A O 1
ATOM 663 N N . ASP A 1 88 ? 4.672 -1.152 -4.52 1 98.19 88 ASP A N 1
ATOM 664 C CA . ASP A 1 88 ? 3.646 -0.546 -5.367 1 98.19 88 ASP A CA 1
ATOM 665 C C . ASP A 1 88 ? 2.275 -0.606 -4.699 1 98.19 88 ASP A C 1
ATOM 667 O O . ASP A 1 88 ? 2.061 -1.405 -3.783 1 98.19 88 ASP A O 1
ATOM 671 N N . ALA A 1 89 ? 1.399 0.242 -5.031 1 98.5 89 ALA A N 1
ATOM 672 C CA . ALA A 1 89 ? -0.023 0.203 -4.703 1 98.5 89 ALA A CA 1
ATOM 673 C C . ALA A 1 89 ? -0.861 0.827 -5.812 1 98.5 89 ALA A C 1
ATOM 675 O O . ALA A 1 89 ? -0.499 1.871 -6.363 1 98.5 89 ALA A O 1
ATOM 676 N N . TYR A 1 90 ? -1.934 0.185 -6.168 1 97.5 90 TYR A N 1
ATOM 677 C CA . TYR A 1 90 ? -2.797 0.72 -7.215 1 97.5 90 TYR A CA 1
ATOM 678 C C . TYR A 1 90 ? -4.23 0.235 -7.039 1 97.5 90 TYR A C 1
ATOM 680 O O . TYR A 1 90 ? -4.5 -0.637 -6.211 1 97.5 90 TYR A O 1
ATOM 688 N N . ALA A 1 91 ? -5.121 0.896 -7.762 1 96.12 91 ALA A N 1
ATOM 689 C CA . ALA A 1 91 ? -6.539 0.546 -7.723 1 96.12 91 ALA A CA 1
ATOM 690 C C . ALA A 1 91 ? -7.023 0.079 -9.094 1 96.12 91 ALA A C 1
ATOM 692 O O . ALA A 1 91 ? -6.48 0.485 -10.125 1 96.12 91 ALA A O 1
ATOM 693 N N . MET A 1 92 ? -7.918 -0.808 -9.008 1 93.31 92 MET A N 1
ATOM 694 C CA . MET A 1 92 ? -8.594 -1.281 -10.211 1 93.31 92 MET A CA 1
ATOM 695 C C . MET A 1 92 ? -10.031 -1.696 -9.906 1 93.31 92 MET A C 1
ATOM 697 O O . MET A 1 92 ? -10.469 -1.625 -8.758 1 93.31 92 MET A O 1
ATOM 701 N N . ARG A 1 93 ? -10.758 -1.948 -10.914 1 89.56 93 ARG A N 1
ATOM 702 C CA . ARG A 1 93 ? -12.117 -2.463 -10.75 1 89.56 93 ARG A CA 1
ATOM 703 C C . ARG A 1 93 ? -12.211 -3.908 -11.227 1 89.56 93 ARG A C 1
ATOM 705 O O . ARG A 1 93 ? -11.648 -4.266 -12.258 1 89.56 93 ARG A O 1
ATOM 712 N N . ARG A 1 94 ? -12.75 -4.723 -10.344 1 77.75 94 ARG A N 1
ATOM 713 C CA . ARG A 1 94 ? -13.141 -6.074 -10.734 1 77.75 94 ARG A CA 1
ATOM 714 C C . ARG A 1 94 ? -14.656 -6.242 -10.664 1 77.75 94 ARG A C 1
ATOM 716 O O . ARG A 1 94 ? -15.258 -6.109 -9.602 1 77.75 94 ARG A O 1
ATOM 723 N N . ARG A 1 95 ? -15.289 -6.684 -11.727 1 76 95 ARG A N 1
ATOM 724 C CA . ARG A 1 95 ? -16.734 -6.871 -11.812 1 76 95 ARG A CA 1
ATOM 725 C C . ARG A 1 95 ? -17.469 -5.738 -11.109 1 76 95 ARG A C 1
ATOM 727 O O . ARG A 1 95 ? -18.359 -5.984 -10.281 1 76 95 ARG A O 1
ATOM 734 N N . GLU A 1 96 ? -17.031 -4.57 -11.18 1 74.94 96 GLU A N 1
ATOM 735 C CA . GLU A 1 96 ? -17.688 -3.344 -10.742 1 74.94 96 GLU A CA 1
ATOM 736 C C . GLU A 1 96 ? -17.328 -3.01 -9.297 1 74.94 96 GLU A C 1
ATOM 738 O O . GLU A 1 96 ? -17.828 -2.037 -8.734 1 74.94 96 GLU A O 1
ATOM 743 N N . ARG A 1 97 ? -16.656 -3.861 -8.68 1 84.75 97 ARG A N 1
ATOM 744 C CA . ARG A 1 97 ? -16.219 -3.576 -7.312 1 84.75 97 ARG A CA 1
ATOM 745 C C . ARG A 1 97 ? -14.828 -2.955 -7.293 1 84.75 97 ARG A C 1
ATOM 747 O O . ARG A 1 97 ? -13.914 -3.449 -7.953 1 84.75 97 ARG A O 1
ATOM 754 N N . PRO A 1 98 ? -14.727 -1.852 -6.625 1 92.5 98 PRO A N 1
ATOM 755 C CA . PRO A 1 98 ? -13.391 -1.267 -6.512 1 92.5 98 PRO A CA 1
ATOM 756 C C . PRO A 1 98 ? -12.438 -2.135 -5.695 1 92.5 98 PRO A C 1
ATOM 758 O O . PRO A 1 98 ? -12.836 -2.727 -4.691 1 92.5 98 PRO A O 1
ATOM 761 N N . MET A 1 99 ? -11.242 -2.254 -6.199 1 94.62 99 MET A N 1
ATOM 762 C CA . MET A 1 99 ? -10.195 -3.031 -5.543 1 94.62 99 MET A CA 1
ATOM 763 C C . MET A 1 99 ? -8.922 -2.205 -5.375 1 94.62 99 MET A C 1
ATOM 765 O O . MET A 1 99 ? -8.555 -1.44 -6.27 1 94.62 99 MET A O 1
ATOM 769 N N . ALA A 1 100 ? -8.359 -2.279 -4.254 1 96.88 100 ALA A N 1
ATOM 770 C CA . ALA A 1 100 ? -7.023 -1.735 -4.02 1 96.88 100 ALA A CA 1
ATOM 771 C C . ALA A 1 100 ? -6 -2.854 -3.842 1 96.88 100 ALA A C 1
ATOM 773 O O . ALA A 1 100 ? -6.242 -3.811 -3.102 1 96.88 100 ALA A O 1
ATOM 774 N N . LEU A 1 101 ? -4.875 -2.744 -4.523 1 97.69 101 LEU A N 1
ATOM 775 C CA . LEU A 1 101 ? -3.807 -3.738 -4.457 1 97.69 101 LEU A CA 1
ATOM 776 C C . LEU A 1 101 ? -2.559 -3.152 -3.807 1 97.69 101 LEU A C 1
ATOM 778 O O . LEU A 1 101 ? -2.154 -2.031 -4.125 1 97.69 101 LEU A O 1
ATOM 782 N N . ILE A 1 102 ? -2.033 -3.859 -2.861 1 98.75 102 ILE A N 1
ATOM 783 C CA . ILE A 1 102 ? -0.76 -3.549 -2.221 1 98.75 102 ILE A CA 1
ATOM 784 C C . ILE A 1 102 ? 0.281 -4.598 -2.607 1 98.75 102 ILE A C 1
ATOM 786 O O . ILE A 1 102 ? 0.119 -5.781 -2.307 1 98.75 102 ILE A O 1
ATOM 790 N N . VAL A 1 103 ? 1.348 -4.176 -3.246 1 98.88 103 VAL A N 1
ATOM 791 C CA . VAL A 1 103 ? 2.312 -5.094 -3.844 1 98.88 103 VAL A CA 1
ATOM 792 C C . VAL A 1 103 ? 3.605 -5.086 -3.031 1 98.88 103 VAL A C 1
ATOM 794 O O . VAL A 1 103 ? 4.164 -4.023 -2.75 1 98.88 103 VAL A O 1
ATOM 797 N N . TYR A 1 104 ? 4.059 -6.266 -2.674 1 98.81 104 TYR A N 1
ATOM 798 C CA . TYR A 1 104 ? 5.297 -6.43 -1.917 1 98.81 104 TYR A CA 1
ATOM 799 C C . TYR A 1 104 ? 6.328 -7.211 -2.721 1 98.81 104 TYR A C 1
ATOM 801 O O . TYR A 1 104 ? 5.973 -8.062 -3.543 1 98.81 104 TYR A O 1
ATOM 809 N N . ARG A 1 105 ? 7.516 -6.906 -2.48 1 98.75 105 ARG A N 1
ATOM 810 C CA . ARG A 1 105 ? 8.617 -7.773 -2.887 1 98.75 105 ARG A CA 1
ATOM 811 C C . ARG A 1 105 ? 8.883 -8.844 -1.833 1 98.75 105 ARG A C 1
ATOM 813 O O . ARG A 1 105 ? 8.898 -8.555 -0.635 1 98.75 105 ARG A O 1
ATOM 820 N N . ALA A 1 106 ? 9.086 -10 -2.23 1 98.81 106 ALA A N 1
ATOM 821 C CA . ALA A 1 106 ? 9.461 -11.109 -1.354 1 98.81 106 ALA A CA 1
ATOM 822 C C . ALA A 1 106 ? 10.68 -11.844 -1.888 1 98.81 106 ALA A C 1
ATOM 824 O O . ALA A 1 106 ? 10.711 -12.25 -3.051 1 98.81 106 ALA A O 1
ATOM 825 N N . ALA A 1 107 ? 11.648 -12.008 -1.038 1 98.69 107 ALA A N 1
ATOM 826 C CA . ALA A 1 107 ? 12.852 -12.75 -1.414 1 98.69 107 ALA A CA 1
ATOM 827 C C . ALA A 1 107 ? 12.711 -14.234 -1.088 1 98.69 107 ALA A C 1
ATOM 829 O O . ALA A 1 107 ? 12.352 -14.594 0.035 1 98.69 107 ALA A O 1
ATOM 830 N N . TRP A 1 108 ? 12.977 -15.078 -2.064 1 98.56 108 TRP A N 1
ATOM 831 C CA . TRP A 1 108 ? 12.992 -16.531 -1.854 1 98.56 108 TRP A CA 1
ATOM 832 C C . TRP A 1 108 ? 14.07 -16.922 -0.854 1 98.56 108 TRP A C 1
ATOM 834 O O . TRP A 1 108 ? 15.211 -16.469 -0.958 1 98.56 108 TRP A O 1
ATOM 844 N N . ILE A 1 109 ? 13.734 -17.719 0.104 1 98.12 109 ILE A N 1
ATOM 845 C CA . ILE A 1 109 ? 14.68 -18.203 1.098 1 98.12 109 ILE A CA 1
ATOM 846 C C . ILE A 1 109 ? 14.922 -19.703 0.885 1 98.12 109 ILE A C 1
ATOM 848 O O . ILE A 1 109 ? 16.062 -20.141 0.778 1 98.12 109 ILE A O 1
ATOM 852 N N . ALA A 1 110 ? 13.797 -20.438 0.869 1 97.81 110 ALA A N 1
ATOM 853 C CA . ALA A 1 110 ? 13.914 -21.891 0.716 1 97.81 110 ALA A CA 1
ATOM 854 C C . ALA A 1 110 ? 12.609 -22.5 0.206 1 97.81 110 ALA A C 1
ATOM 856 O O . ALA A 1 110 ? 11.562 -21.844 0.234 1 97.81 110 ALA A O 1
ATOM 857 N N . GLY A 1 111 ? 12.758 -23.734 -0.284 1 97.56 111 GLY A N 1
ATOM 858 C CA . GLY A 1 111 ? 11.594 -24.5 -0.688 1 97.56 111 GLY A CA 1
ATOM 859 C C . GLY A 1 111 ? 11.438 -24.594 -2.193 1 97.56 111 GLY A C 1
ATOM 860 O O . GLY A 1 111 ? 12.102 -23.875 -2.941 1 97.56 111 GLY A O 1
ATOM 861 N N . GLU A 1 112 ? 10.625 -25.641 -2.557 1 97.81 112 GLU A N 1
ATOM 862 C CA . GLU A 1 112 ? 10.164 -25.797 -3.934 1 97.81 112 GLU A CA 1
ATOM 863 C C . GLU A 1 112 ? 8.68 -25.469 -4.066 1 97.81 112 GLU A C 1
ATOM 865 O O . GLU A 1 112 ? 7.902 -25.719 -3.145 1 97.81 112 GLU A O 1
ATOM 870 N N . VAL A 1 113 ? 8.375 -24.922 -5.23 1 98.38 113 VAL A N 1
ATOM 871 C CA . VAL A 1 113 ? 6.996 -24.484 -5.426 1 98.38 113 VAL A CA 1
ATOM 872 C C . VAL A 1 113 ? 6.055 -25.688 -5.355 1 98.38 113 VAL A C 1
ATOM 874 O O . VAL A 1 113 ? 6.207 -26.641 -6.113 1 98.38 113 VAL A O 1
ATOM 877 N N . ARG A 1 114 ? 5.16 -25.703 -4.508 1 98 114 ARG A N 1
ATOM 878 C CA . ARG A 1 114 ? 3.992 -26.578 -4.453 1 98 114 ARG A CA 1
ATOM 879 C C . ARG A 1 114 ? 2.709 -25.781 -4.684 1 98 114 ARG A C 1
ATOM 881 O O . ARG A 1 114 ? 2.186 -25.156 -3.762 1 98 114 ARG A O 1
ATOM 888 N N . ARG A 1 115 ? 2.18 -25.844 -5.832 1 95.5 115 ARG A N 1
ATOM 889 C CA . ARG A 1 115 ? 1.06 -25 -6.246 1 95.5 115 ARG A CA 1
ATOM 890 C C . ARG A 1 115 ? -0.232 -25.438 -5.559 1 95.5 115 ARG A C 1
ATOM 892 O O . ARG A 1 115 ? -0.479 -26.625 -5.383 1 95.5 115 ARG A O 1
ATOM 899 N N . SER A 1 116 ? -1.021 -24.484 -5.227 1 94.56 116 SER A N 1
ATOM 900 C CA . SER A 1 116 ? -2.406 -24.766 -4.863 1 94.56 116 SER A CA 1
ATOM 901 C C . SER A 1 116 ? -3.273 -24.969 -6.102 1 94.56 116 SER A C 1
ATOM 903 O O . SER A 1 116 ? -2.785 -24.859 -7.23 1 94.56 116 SER A O 1
ATOM 905 N N . ASP A 1 117 ? -4.578 -25.234 -5.918 1 92.5 117 ASP A N 1
ATOM 906 C CA . ASP A 1 117 ? -5.516 -25.453 -7.012 1 92.5 117 ASP A CA 1
ATOM 907 C C . ASP A 1 117 ? -5.805 -24.172 -7.77 1 92.5 117 ASP A C 1
ATOM 909 O O . ASP A 1 117 ? -6.367 -24.203 -8.867 1 92.5 117 ASP A O 1
ATOM 913 N N . GLU A 1 118 ? -5.348 -23.094 -7.25 1 92.38 118 GLU A N 1
ATOM 914 C CA . GLU A 1 118 ? -5.598 -21.797 -7.871 1 92.38 118 GLU A CA 1
ATOM 915 C C . GLU A 1 118 ? -4.738 -21.609 -9.117 1 92.38 118 GLU A C 1
ATOM 917 O O . GLU A 1 118 ? -5.043 -20.766 -9.961 1 92.38 118 GLU A O 1
ATOM 922 N N . HIS A 1 119 ? -3.631 -22.359 -9.203 1 94.62 119 HIS A N 1
ATOM 923 C CA . HIS A 1 119 ? -2.701 -22.234 -10.32 1 94.62 119 HIS A CA 1
ATOM 924 C C . HIS A 1 119 ? -2.381 -23.609 -10.914 1 94.62 119 HIS A C 1
ATOM 926 O O . HIS A 1 119 ? -2.307 -24.594 -10.188 1 94.62 119 HIS A O 1
ATOM 932 N N . ASP A 1 120 ? -2.189 -23.625 -12.266 1 94.31 120 ASP A N 1
ATOM 933 C CA . ASP A 1 120 ? -1.968 -24.922 -12.891 1 94.31 120 ASP A CA 1
ATOM 934 C C . ASP A 1 120 ? -0.569 -25.016 -13.492 1 94.31 120 ASP A C 1
ATOM 936 O O . ASP A 1 120 ? -0.171 -26.078 -13.992 1 94.31 120 ASP A O 1
ATOM 940 N N . ALA A 1 121 ? 0.221 -23.984 -13.461 1 95.5 121 ALA A N 1
ATOM 941 C CA . ALA A 1 121 ? 1.611 -23.969 -13.906 1 95.5 121 ALA A CA 1
ATOM 942 C C . ALA A 1 121 ? 2.406 -22.875 -13.195 1 95.5 121 ALA A C 1
ATOM 944 O O . ALA A 1 121 ? 1.826 -21.953 -12.617 1 95.5 121 ALA A O 1
ATOM 945 N N . HIS A 1 122 ? 3.697 -23.031 -13.109 1 97.62 122 HIS A N 1
ATOM 946 C CA . HIS A 1 122 ? 4.598 -22 -12.594 1 97.62 122 HIS A CA 1
ATOM 947 C C . HIS A 1 122 ? 5.938 -22.031 -13.32 1 97.62 122 HIS A C 1
ATOM 949 O O . HIS A 1 122 ? 6.27 -23.016 -13.984 1 97.62 122 HIS A O 1
ATOM 955 N N . ALA A 1 123 ? 6.637 -20.969 -13.273 1 97.75 123 ALA A N 1
ATOM 956 C CA . ALA A 1 123 ? 7.977 -20.828 -13.836 1 97.75 123 ALA A CA 1
ATOM 957 C C . ALA A 1 123 ? 8.742 -19.703 -13.141 1 97.75 123 ALA A C 1
ATOM 959 O O . ALA A 1 123 ? 8.148 -18.766 -12.602 1 97.75 123 ALA A O 1
ATOM 960 N N . TRP A 1 124 ? 9.969 -19.859 -13.078 1 98.19 124 TRP A N 1
ATOM 961 C CA . TRP A 1 124 ? 10.852 -18.766 -12.672 1 98.19 124 TRP A CA 1
ATOM 962 C C . TRP A 1 124 ? 11.375 -18 -13.883 1 98.19 124 TRP A C 1
ATOM 964 O O . TRP A 1 124 ? 12.172 -18.531 -14.656 1 98.19 124 TRP A O 1
ATOM 974 N N . TRP A 1 125 ? 10.945 -16.75 -14.016 1 98.06 125 TRP A N 1
ATOM 975 C CA . TRP A 1 125 ? 11.227 -15.984 -15.234 1 98.06 125 TRP A CA 1
ATOM 976 C C . TRP A 1 125 ? 12.25 -14.883 -14.961 1 98.06 125 TRP A C 1
ATOM 978 O O . TRP A 1 125 ? 12.227 -14.25 -13.906 1 98.06 125 TRP A O 1
ATOM 988 N N . THR A 1 126 ? 13.141 -14.719 -15.961 1 97.69 126 THR A N 1
ATOM 989 C CA . THR A 1 126 ? 13.953 -13.5 -15.992 1 97.69 126 THR A CA 1
ATOM 990 C C . THR A 1 126 ? 13.094 -12.289 -16.328 1 97.69 126 THR A C 1
ATOM 992 O O . THR A 1 126 ? 11.93 -12.43 -16.703 1 97.69 126 THR A O 1
ATOM 995 N N . LEU A 1 127 ? 13.68 -11.102 -16.094 1 97.69 127 LEU A N 1
ATOM 996 C CA . LEU A 1 127 ? 12.953 -9.883 -16.453 1 97.69 127 LEU A CA 1
ATOM 997 C C . LEU A 1 127 ? 12.547 -9.906 -17.922 1 97.69 127 LEU A C 1
ATOM 999 O O . LEU A 1 127 ? 11.43 -9.516 -18.266 1 97.69 127 LEU A O 1
ATOM 1003 N N . ALA A 1 128 ? 13.469 -10.344 -18.781 1 97.62 128 ALA A N 1
ATOM 1004 C CA . ALA A 1 128 ? 13.188 -10.406 -20.219 1 97.62 128 ALA A CA 1
ATOM 1005 C C . ALA A 1 128 ? 11.992 -11.305 -20.5 1 97.62 128 ALA A C 1
ATOM 1007 O O . ALA A 1 128 ? 11.141 -10.977 -21.344 1 97.62 128 ALA A O 1
ATOM 1008 N N . GLU A 1 129 ? 11.891 -12.43 -19.875 1 97.56 129 GLU A N 1
ATOM 1009 C CA . GLU A 1 129 ? 10.773 -13.352 -20.047 1 97.56 129 GLU A CA 1
ATOM 1010 C C . GLU A 1 129 ? 9.477 -12.75 -19.531 1 97.56 129 GLU A C 1
ATOM 1012 O O . GLU A 1 129 ? 8.414 -12.938 -20.141 1 97.56 129 GLU A O 1
ATOM 1017 N N . VAL A 1 130 ? 9.555 -12.023 -18.438 1 97.81 130 VAL A N 1
ATOM 1018 C CA . VAL A 1 130 ? 8.383 -11.344 -17.906 1 97.81 130 VAL A CA 1
ATOM 1019 C C . VAL A 1 130 ? 7.867 -10.32 -18.922 1 97.81 130 VAL A C 1
ATOM 1021 O O . VAL A 1 130 ? 6.672 -10.297 -19.219 1 97.81 130 VAL A O 1
ATOM 1024 N N . GLU A 1 131 ? 8.742 -9.531 -19.406 1 97.31 131 GLU A N 1
ATOM 1025 C CA . GLU A 1 131 ? 8.383 -8.469 -20.344 1 97.31 131 GLU A CA 1
ATOM 1026 C C . GLU A 1 131 ? 7.793 -9.039 -21.625 1 97.31 131 GLU A C 1
ATOM 1028 O O . GLU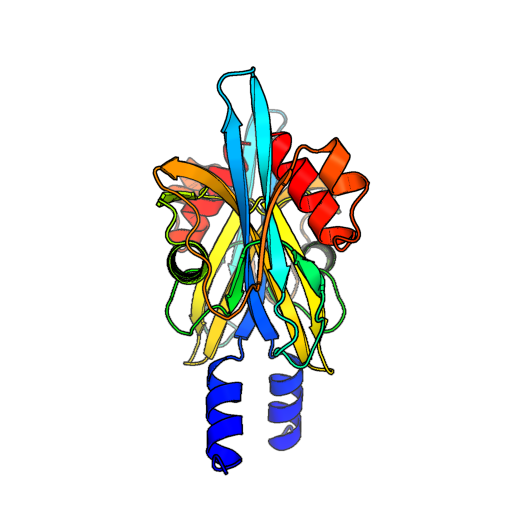 A 1 131 ? 6.969 -8.398 -22.281 1 97.31 131 GLU A O 1
ATOM 1033 N N . ALA A 1 132 ? 8.172 -10.242 -22 1 96.75 132 ALA A N 1
ATOM 1034 C CA . ALA A 1 132 ? 7.707 -10.898 -23.219 1 96.75 132 ALA A CA 1
ATOM 1035 C C . ALA A 1 132 ? 6.414 -11.672 -22.969 1 96.75 132 ALA A C 1
ATOM 1037 O O . ALA A 1 132 ? 5.789 -12.164 -23.906 1 96.75 132 ALA A O 1
ATOM 1038 N N . SER A 1 133 ? 5.992 -11.758 -21.734 1 95 133 SER A N 1
ATOM 1039 C CA . SER A 1 133 ? 4.844 -12.57 -21.344 1 95 133 SER A CA 1
ATOM 1040 C C . SER A 1 133 ? 3.557 -11.75 -21.375 1 95 133 SER A C 1
ATOM 1042 O O . SER A 1 133 ? 3.594 -10.531 -21.5 1 95 133 SER A O 1
ATOM 1044 N N . PRO A 1 134 ? 2.445 -12.438 -21.312 1 91.56 134 PRO A N 1
ATOM 104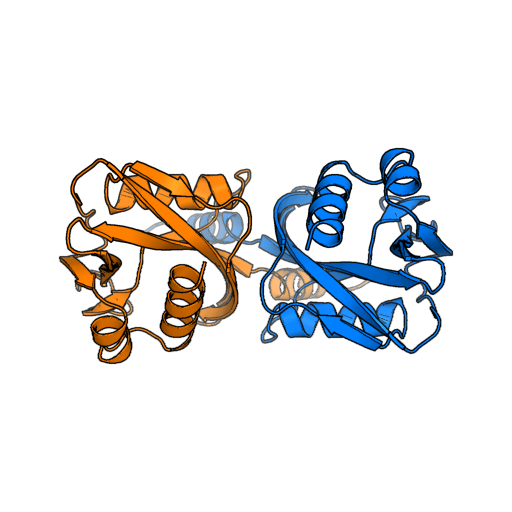5 C CA . PRO A 1 134 ? 1.163 -11.727 -21.281 1 91.56 134 PRO A CA 1
ATOM 1046 C C . PRO A 1 134 ? 0.796 -11.227 -19.891 1 91.56 134 PRO A C 1
ATOM 1048 O O . PRO A 1 134 ? -0.367 -10.906 -19.641 1 91.56 134 PRO A O 1
ATOM 1051 N N . MET A 1 135 ? 1.634 -11.109 -19 1 94.62 135 MET A N 1
ATOM 1052 C CA . MET A 1 135 ? 1.397 -10.57 -17.656 1 94.62 135 MET A CA 1
ATOM 1053 C C . MET A 1 135 ? 0.874 -9.141 -17.734 1 94.62 135 MET A C 1
ATOM 1055 O O . MET A 1 135 ? 1.355 -8.336 -18.547 1 94.62 135 MET A O 1
ATOM 1059 N N . PRO A 1 136 ? -0.137 -8.828 -16.906 1 94.06 136 PRO A N 1
ATOM 1060 C CA . PRO A 1 136 ? -0.666 -7.465 -16.922 1 94.06 136 PRO A CA 1
ATOM 1061 C C . PRO A 1 136 ? 0.425 -6.41 -16.766 1 94.06 136 PRO A C 1
ATOM 1063 O O . PRO A 1 136 ? 1.365 -6.602 -15.984 1 94.06 136 PRO A O 1
ATOM 1066 N N . THR A 1 137 ? 0.292 -5.328 -17.469 1 94.81 137 THR A N 1
ATOM 1067 C CA . THR A 1 137 ? 1.293 -4.27 -17.547 1 94.81 137 THR A CA 1
ATOM 1068 C C . THR A 1 137 ? 1.647 -3.754 -16.156 1 94.81 137 THR A C 1
ATOM 1070 O O . THR A 1 137 ? 2.822 -3.537 -15.844 1 94.81 137 THR A O 1
ATOM 1073 N N . ARG A 1 138 ? 0.663 -3.551 -15.297 1 94.88 138 ARG A N 1
ATOM 1074 C CA . ARG A 1 138 ? 0.916 -3.025 -13.961 1 94.88 138 ARG A CA 1
ATOM 1075 C C . ARG A 1 138 ? 1.781 -3.986 -13.156 1 94.88 138 ARG A C 1
ATOM 1077 O O . ARG A 1 138 ? 2.609 -3.553 -12.352 1 94.88 138 ARG A O 1
ATOM 1084 N N . LEU A 1 139 ? 1.521 -5.195 -13.336 1 96.69 139 LEU A N 1
ATOM 1085 C CA . LEU A 1 139 ? 2.312 -6.195 -12.625 1 96.69 139 LEU A CA 1
ATOM 1086 C C . LEU A 1 139 ? 3.736 -6.246 -13.172 1 96.69 139 LEU A C 1
ATOM 1088 O O . LEU A 1 139 ? 4.691 -6.422 -12.406 1 96.69 139 LEU A O 1
ATOM 1092 N N . VAL A 1 140 ? 3.887 -6.074 -14.477 1 97.94 140 VAL A N 1
ATOM 1093 C CA . VAL A 1 140 ? 5.215 -6.016 -15.078 1 97.94 140 VAL A CA 1
ATOM 1094 C C . VAL A 1 140 ? 6.012 -4.863 -14.469 1 97.94 140 VAL A C 1
ATOM 1096 O O . VAL A 1 140 ? 7.191 -5.016 -14.148 1 97.94 140 VAL A O 1
ATOM 1099 N N . GLU A 1 141 ? 5.395 -3.779 -14.297 1 97.44 141 GLU A N 1
ATOM 1100 C CA . GLU A 1 141 ? 6.047 -2.631 -13.68 1 97.44 141 GLU A CA 1
ATOM 1101 C C . GLU A 1 141 ? 6.453 -2.936 -12.242 1 97.44 141 GLU A C 1
ATOM 1103 O O . GLU A 1 141 ? 7.531 -2.539 -11.797 1 97.44 141 GLU A O 1
ATOM 1108 N N . ALA A 1 142 ? 5.594 -3.576 -11.523 1 97.88 142 ALA A N 1
ATOM 1109 C CA . ALA A 1 142 ? 5.922 -3.977 -10.156 1 97.88 142 ALA A CA 1
ATOM 1110 C C . ALA A 1 142 ? 7.121 -4.918 -10.141 1 97.88 142 ALA A C 1
ATOM 1112 O O . ALA A 1 142 ? 7.977 -4.832 -9.25 1 97.88 142 ALA A O 1
ATOM 1113 N N . VAL A 1 143 ? 7.152 -5.836 -11.094 1 98.44 143 VAL A N 1
ATOM 1114 C CA . VAL A 1 143 ? 8.273 -6.77 -11.195 1 98.44 143 VAL A CA 1
ATOM 1115 C C . VAL A 1 143 ? 9.57 -5.996 -11.43 1 98.44 143 VAL A C 1
ATOM 1117 O O . VAL A 1 143 ? 10.586 -6.289 -10.805 1 98.44 143 VAL A O 1
ATOM 1120 N N . LYS A 1 144 ? 9.5 -5.016 -12.312 1 98.19 144 LYS A N 1
ATOM 1121 C CA . LYS A 1 144 ? 10.68 -4.191 -12.562 1 98.19 144 LYS A CA 1
ATOM 1122 C C . LYS A 1 144 ? 11.164 -3.518 -11.289 1 98.19 144 LYS A C 1
ATOM 1124 O O . LYS A 1 144 ? 12.359 -3.494 -11.008 1 98.19 144 LYS A O 1
ATOM 1129 N N . ARG A 1 145 ? 10.258 -3.012 -10.539 1 97.44 145 ARG A N 1
ATOM 1130 C CA . ARG A 1 145 ? 10.602 -2.363 -9.273 1 97.44 145 ARG A CA 1
ATOM 1131 C C . ARG A 1 145 ? 11.211 -3.361 -8.297 1 97.44 145 ARG A C 1
ATOM 1133 O O . ARG A 1 145 ? 12.172 -3.039 -7.59 1 97.44 145 ARG A O 1
ATOM 1140 N N . ALA A 1 146 ? 10.648 -4.559 -8.227 1 98.19 146 ALA A N 1
ATOM 1141 C CA . ALA A 1 146 ? 11.133 -5.594 -7.316 1 98.19 146 ALA A CA 1
ATOM 1142 C C . ALA A 1 146 ? 12.562 -6 -7.664 1 98.19 146 ALA A C 1
ATOM 1144 O O . ALA A 1 146 ? 13.391 -6.199 -6.773 1 98.19 146 ALA A O 1
ATOM 1145 N N . LEU A 1 147 ? 12.805 -6.07 -8.938 1 97.44 147 LEU A N 1
ATOM 1146 C CA . LEU A 1 147 ? 14.109 -6.543 -9.398 1 97.44 147 LEU A CA 1
ATOM 1147 C C . LEU A 1 147 ? 15.156 -5.441 -9.289 1 97.44 147 LEU A C 1
ATOM 1149 O O . LEU A 1 147 ? 16.359 -5.719 -9.273 1 97.44 147 LEU A O 1
ATOM 1153 N N . ALA A 1 148 ? 14.727 -4.176 -9.203 1 93.19 148 ALA A N 1
ATOM 1154 C CA . ALA A 1 148 ? 15.641 -3.035 -9.102 1 93.19 148 ALA A CA 1
ATOM 1155 C C . ALA A 1 148 ? 16.125 -2.842 -7.664 1 93.19 148 ALA A C 1
ATOM 1157 O O . ALA A 1 148 ? 17.031 -2.061 -7.41 1 93.19 148 ALA A O 1
ATOM 1158 N N . ARG A 1 149 ? 15.508 -3.457 -6.688 1 87.69 149 ARG A N 1
ATOM 1159 C CA . ARG A 1 149 ? 15.852 -3.309 -5.277 1 87.69 149 ARG A CA 1
ATOM 1160 C C . ARG A 1 149 ? 17.031 -4.207 -4.91 1 87.69 149 ARG A C 1
ATOM 1162 O O . ARG A 1 149 ? 17.156 -5.312 -5.434 1 87.69 149 ARG A O 1
ATOM 1169 N N . MET B 1 1 ? -26.656 -23.719 -2.082 1 34.22 1 MET B N 1
ATOM 1170 C CA . MET B 1 1 ? -26.812 -22.359 -2.576 1 34.22 1 MET B CA 1
ATOM 1171 C C . MET B 1 1 ? -26.484 -21.344 -1.481 1 34.22 1 MET B C 1
ATOM 1173 O O . MET B 1 1 ? -27.141 -21.328 -0.438 1 34.22 1 MET B O 1
ATOM 1177 N N . ARG B 1 2 ? -25.219 -20.984 -1.501 1 46.59 2 ARG B N 1
ATOM 1178 C CA . ARG B 1 2 ? -24.938 -20.188 -0.32 1 46.59 2 ARG B CA 1
ATOM 1179 C C . ARG B 1 2 ? -25.891 -19 -0.226 1 46.59 2 ARG B C 1
ATOM 1181 O O . ARG B 1 2 ? -26.375 -18.5 -1.245 1 46.59 2 ARG B O 1
ATOM 1188 N N . ASP B 1 3 ? -26.516 -18.875 0.812 1 43.25 3 ASP B N 1
ATOM 1189 C CA . ASP B 1 3 ? -27.469 -17.828 1.146 1 43.25 3 ASP B CA 1
ATOM 1190 C C . ASP B 1 3 ? -26.938 -16.453 0.699 1 43.25 3 ASP B C 1
ATOM 1192 O O . ASP B 1 3 ? -25.812 -16.078 1.034 1 43.25 3 ASP B O 1
ATOM 1196 N N . PRO B 1 4 ? -27.688 -15.914 -0.197 1 47.94 4 PRO B N 1
ATOM 1197 C CA . PRO B 1 4 ? -27.281 -14.609 -0.705 1 47.94 4 PRO B CA 1
ATOM 1198 C C . PRO B 1 4 ? -26.844 -13.656 0.406 1 47.94 4 PRO B C 1
ATOM 1200 O O . PRO B 1 4 ? -25.938 -12.844 0.207 1 47.94 4 PRO B O 1
ATOM 1203 N N . MET B 1 5 ? -27.562 -13.711 1.419 1 47.09 5 MET B N 1
ATOM 1204 C CA . MET B 1 5 ? -27.172 -12.883 2.555 1 47.09 5 MET B CA 1
ATOM 1205 C C . MET B 1 5 ? -25.812 -13.305 3.086 1 47.09 5 MET B C 1
ATOM 1207 O O . MET B 1 5 ? -25.062 -12.477 3.607 1 47.09 5 MET B O 1
ATOM 1211 N N . SER B 1 6 ? -25.609 -14.594 3.115 1 47.84 6 SER B N 1
ATOM 1212 C CA . SER B 1 6 ? -24.328 -15.133 3.549 1 47.84 6 SER B CA 1
ATOM 1213 C C . SER B 1 6 ? -23.203 -14.719 2.602 1 47.84 6 SER B C 1
ATOM 1215 O O . SER B 1 6 ? -22.094 -14.422 3.043 1 47.84 6 SER B O 1
ATOM 1217 N N . ILE B 1 7 ? -23.531 -14.773 1.424 1 42.84 7 ILE B N 1
ATOM 1218 C CA . ILE B 1 7 ? -22.562 -14.305 0.426 1 42.84 7 ILE B CA 1
ATOM 1219 C C . ILE B 1 7 ? -22.344 -12.805 0.585 1 42.84 7 ILE B C 1
ATOM 1221 O O . ILE B 1 7 ? -21.203 -12.336 0.545 1 42.84 7 ILE B O 1
ATOM 1225 N N . ALA B 1 8 ? -23.328 -12.086 0.656 1 48.03 8 ALA B N 1
ATOM 1226 C CA . ALA B 1 8 ? -23.234 -10.648 0.887 1 48.03 8 ALA B CA 1
ATOM 1227 C C . ALA B 1 8 ? -22.453 -10.344 2.162 1 48.03 8 ALA B C 1
ATOM 1229 O O . ALA B 1 8 ? -21.641 -9.414 2.195 1 48.03 8 ALA B O 1
ATOM 1230 N N . ARG B 1 9 ? -22.844 -11.031 3.143 1 47.09 9 ARG B N 1
ATOM 1231 C CA . ARG B 1 9 ? -22.156 -10.898 4.422 1 47.09 9 ARG B CA 1
ATOM 1232 C C . ARG B 1 9 ? -20.688 -11.273 4.285 1 47.09 9 ARG B C 1
ATOM 1234 O O . ARG B 1 9 ? -19.828 -10.672 4.938 1 47.09 9 ARG B O 1
ATOM 1241 N N . ALA B 1 10 ? -20.469 -12.383 3.719 1 47.47 10 ALA B N 1
ATOM 1242 C CA . ALA B 1 10 ? -19.109 -12.828 3.426 1 47.47 10 ALA B CA 1
ATOM 1243 C C . ALA B 1 10 ? -18.375 -11.82 2.541 1 47.47 10 ALA B C 1
ATOM 1245 O O . ALA B 1 10 ? -17.172 -11.594 2.707 1 47.47 10 ALA B O 1
ATOM 1246 N N . GLU B 1 11 ? -19.062 -11.281 1.626 1 52.56 11 GLU B N 1
ATOM 1247 C CA . GLU B 1 11 ? -18.578 -10.211 0.752 1 52.56 11 GLU B CA 1
ATOM 1248 C C . GLU B 1 11 ? -18.359 -8.922 1.531 1 52.56 11 GLU B C 1
ATOM 1250 O O . GLU B 1 11 ? -17.438 -8.156 1.235 1 52.56 11 GLU B O 1
ATOM 1255 N N . GLU B 1 12 ? -19.359 -8.656 2.381 1 55.16 12 GLU B N 1
ATOM 1256 C CA . GLU B 1 12 ? -19.281 -7.492 3.262 1 55.16 12 GLU B CA 1
ATOM 1257 C C . GLU B 1 12 ? -18.078 -7.578 4.195 1 55.16 12 GLU B C 1
ATOM 1259 O O . GLU B 1 12 ? -17.5 -6.555 4.555 1 55.16 12 GLU B O 1
ATOM 1264 N N . LYS B 1 13 ? -17.812 -8.805 4.594 1 57.38 13 LYS B N 1
ATOM 1265 C CA . LYS B 1 13 ? -16.734 -9.039 5.543 1 57.38 13 LYS B CA 1
ATOM 1266 C C . LYS B 1 13 ? -15.375 -8.664 4.938 1 57.38 13 LYS B C 1
ATOM 1268 O O . LYS B 1 13 ? -14.398 -8.477 5.66 1 57.38 13 LYS B O 1
ATOM 1273 N N . ASP B 1 14 ? -15.469 -8.336 3.674 1 72.5 14 ASP B N 1
ATOM 1274 C CA . ASP B 1 14 ? -14.195 -8.125 2.992 1 72.5 14 ASP B CA 1
ATOM 1275 C C . ASP B 1 14 ? -14.117 -6.723 2.396 1 72.5 14 ASP B C 1
ATOM 1277 O O . ASP B 1 14 ? -13.391 -6.496 1.421 1 72.5 14 ASP B O 1
ATOM 1281 N N . ALA B 1 15 ? -15 -5.934 2.975 1 87.5 15 ALA B N 1
ATOM 1282 C CA . ALA B 1 15 ? -15.023 -4.57 2.443 1 87.5 15 ALA B CA 1
ATOM 1283 C C . ALA B 1 15 ? -14.227 -3.623 3.334 1 87.5 15 ALA B C 1
ATOM 1285 O O . ALA B 1 15 ? -14.469 -3.541 4.539 1 87.5 15 ALA B O 1
ATOM 1286 N N . PHE B 1 16 ? -13.289 -3.021 2.764 1 94.31 16 PHE B N 1
ATOM 1287 C CA . PHE B 1 16 ? -12.43 -2.084 3.479 1 94.31 16 PHE B CA 1
ATOM 1288 C C . PHE B 1 16 ? -12.719 -0.65 3.049 1 94.31 16 PHE B C 1
ATOM 1290 O O . PHE B 1 16 ? -13.039 -0.398 1.888 1 94.31 16 PHE B O 1
ATOM 1297 N N . VAL B 1 17 ? -12.633 0.189 4.051 1 93.94 17 VAL B N 1
ATOM 1298 C CA . VAL B 1 17 ? -12.312 1.562 3.678 1 93.94 17 VAL B CA 1
ATOM 1299 C C . VAL B 1 17 ? -10.812 1.694 3.438 1 93.94 17 VAL B C 1
ATOM 1301 O O . VAL B 1 17 ? -10 1.16 4.203 1 93.94 17 VAL B O 1
ATOM 1304 N N . VAL B 1 18 ? -10.406 2.338 2.363 1 96.56 18 VAL B N 1
ATOM 1305 C CA . VAL B 1 18 ? -8.992 2.549 2.084 1 96.56 18 VAL B CA 1
ATOM 1306 C C . VAL B 1 18 ? -8.648 4.031 2.236 1 96.56 18 VAL B C 1
ATOM 1308 O O . VAL B 1 18 ? -9.352 4.895 1.704 1 96.56 18 VAL B O 1
ATOM 1311 N N . ALA B 1 19 ? -7.617 4.285 3.053 1 97.06 19 ALA B N 1
ATOM 1312 C CA . ALA B 1 19 ? -7.117 5.645 3.223 1 97.06 19 ALA B CA 1
ATOM 1313 C C . ALA B 1 19 ? -5.68 5.77 2.717 1 97.06 19 ALA B C 1
ATOM 1315 O O . ALA B 1 19 ? -4.906 4.812 2.783 1 97.06 19 ALA B O 1
ATOM 1316 N N . VAL B 1 20 ? -5.395 6.914 2.189 1 98.44 20 VAL B N 1
ATOM 1317 C CA . VAL B 1 20 ? -4.023 7.27 1.833 1 98.44 20 VAL B CA 1
ATOM 1318 C C . VAL B 1 20 ? -3.486 8.305 2.814 1 98.44 20 VAL B C 1
ATOM 1320 O O . VAL B 1 20 ? -4.234 9.164 3.293 1 98.44 20 VAL B O 1
ATOM 1323 N N . VAL B 1 21 ? -2.26 8.141 3.16 1 98.62 21 VAL B N 1
ATOM 1324 C CA . VAL B 1 21 ? -1.587 9.008 4.117 1 98.62 21 VAL B CA 1
ATOM 1325 C C . VAL B 1 21 ? -0.328 9.602 3.488 1 98.62 21 VAL B C 1
ATOM 1327 O O . VAL B 1 21 ? 0.423 8.891 2.811 1 98.62 21 VAL B O 1
ATOM 1330 N N . ALA B 1 22 ? -0.081 10.828 3.656 1 98.81 22 ALA B N 1
ATOM 1331 C CA . ALA B 1 22 ? 1.136 11.492 3.189 1 98.81 22 ALA B CA 1
ATOM 1332 C C . ALA B 1 22 ? 1.996 11.953 4.363 1 98.81 22 ALA B C 1
ATOM 1334 O O . ALA B 1 22 ? 1.547 12.734 5.199 1 98.81 22 ALA B O 1
ATOM 1335 N N . VAL B 1 23 ? 3.141 11.453 4.453 1 98.88 23 VAL B N 1
ATOM 1336 C CA . VAL B 1 23 ? 4.172 12.039 5.301 1 98.88 23 VAL B CA 1
ATOM 1337 C C . VAL B 1 23 ? 4.957 13.086 4.512 1 98.88 23 VAL B C 1
ATOM 1339 O O . VAL B 1 23 ? 5.789 12.742 3.668 1 98.88 23 VAL B O 1
ATOM 1342 N N . ILE B 1 24 ? 4.684 14.336 4.742 1 98.88 24 ILE B N 1
ATOM 1343 C CA . ILE B 1 24 ? 5.281 15.422 3.979 1 98.88 24 ILE B CA 1
ATOM 1344 C C . ILE B 1 24 ? 6.586 15.867 4.641 1 98.88 24 ILE B C 1
ATOM 1346 O O . ILE B 1 24 ? 6.59 16.281 5.801 1 98.88 24 ILE B O 1
ATOM 1350 N N . VAL B 1 25 ? 7.652 15.797 3.918 1 98.81 25 VAL B N 1
ATOM 1351 C CA . VAL B 1 25 ? 8.992 16.078 4.418 1 98.81 25 VAL B CA 1
ATOM 1352 C C . VAL B 1 25 ? 9.531 17.344 3.758 1 98.81 25 VAL B C 1
ATOM 1354 O O . VAL B 1 25 ? 9.43 17.516 2.541 1 98.81 25 VAL B O 1
ATOM 1357 N N . ARG B 1 26 ? 10.031 18.156 4.523 1 98.38 26 ARG B N 1
ATOM 1358 C CA . ARG B 1 26 ? 10.672 19.375 4.047 1 98.38 26 ARG B CA 1
ATOM 1359 C C . ARG B 1 26 ? 12.141 19.422 4.461 1 98.38 26 ARG B C 1
ATOM 1361 O O . ARG B 1 26 ? 12.469 19.188 5.625 1 98.38 26 ARG B O 1
ATOM 1368 N N . ASP B 1 27 ? 13 19.703 3.506 1 96.56 27 ASP B N 1
ATOM 1369 C CA . ASP B 1 27 ? 14.406 19.953 3.783 1 96.56 27 ASP B CA 1
ATOM 1370 C C . ASP B 1 27 ? 14.672 21.438 4 1 96.56 27 ASP B C 1
ATOM 1372 O O . ASP B 1 27 ? 14.547 22.25 3.07 1 96.56 27 ASP B O 1
ATOM 1376 N N . ASP B 1 28 ? 15.133 21.75 5.184 1 94.44 28 ASP B N 1
ATOM 1377 C CA . ASP B 1 28 ? 15.312 23.156 5.531 1 94.44 28 ASP B CA 1
ATOM 1378 C C . ASP B 1 28 ? 16.734 23.609 5.234 1 94.44 28 ASP B C 1
ATOM 1380 O O . ASP B 1 28 ? 17.672 22.797 5.191 1 94.44 28 ASP B O 1
ATOM 1384 N N . PRO B 1 29 ? 16.844 24.922 5.105 1 91.31 29 PRO B N 1
ATOM 1385 C CA . PRO B 1 29 ? 18.156 25.484 4.789 1 91.31 29 PRO B CA 1
ATOM 1386 C C . PRO B 1 29 ? 19.188 25.188 5.871 1 91.31 29 PRO B C 1
ATOM 1388 O O . PRO B 1 29 ? 20.391 25.141 5.586 1 91.31 29 PRO B O 1
ATOM 1391 N N . ASP B 1 30 ? 18.859 24.984 7.098 1 92.31 30 ASP B N 1
ATOM 1392 C CA . ASP B 1 30 ? 19.781 24.719 8.203 1 92.31 30 ASP B CA 1
ATOM 1393 C C . ASP B 1 30 ? 20.25 23.266 8.18 1 92.31 30 ASP B C 1
ATOM 1395 O O . ASP B 1 30 ? 21 22.844 9.062 1 92.31 30 ASP B O 1
ATOM 1399 N N . GLY B 1 31 ? 19.688 22.453 7.176 1 91.88 31 GLY B N 1
ATOM 1400 C CA . GLY B 1 31 ? 20.094 21.062 7.039 1 91.88 31 GLY B CA 1
ATOM 1401 C C . GLY B 1 31 ? 19.141 20.094 7.719 1 91.88 31 GLY B C 1
ATOM 1402 O O . GLY B 1 31 ? 19.266 18.875 7.555 1 91.88 31 GLY B O 1
ATOM 1403 N N . ALA B 1 32 ? 18.203 20.75 8.484 1 94.31 32 ALA B N 1
ATOM 1404 C CA . ALA B 1 32 ? 17.266 19.891 9.188 1 94.31 32 ALA B CA 1
ATOM 1405 C C . ALA B 1 32 ? 16.156 19.406 8.258 1 94.31 32 ALA B C 1
ATOM 1407 O O . ALA B 1 32 ? 15.695 20.156 7.391 1 94.31 32 ALA B O 1
ATOM 1408 N N . ARG B 1 33 ? 15.828 18.172 8.438 1 97.5 33 ARG B N 1
ATOM 1409 C CA . ARG B 1 33 ? 14.633 17.625 7.797 1 97.5 33 ARG B CA 1
ATOM 1410 C C . ARG B 1 33 ? 13.438 17.656 8.75 1 97.5 33 ARG B C 1
ATOM 1412 O O . ARG B 1 33 ? 13.555 17.234 9.898 1 97.5 33 ARG B O 1
ATOM 1419 N N . ARG B 1 34 ? 12.344 18.156 8.273 1 98.25 34 ARG B N 1
ATOM 1420 C CA . ARG B 1 34 ? 11.164 18.281 9.109 1 98.25 34 ARG B CA 1
ATOM 1421 C C . ARG B 1 34 ? 9.945 17.672 8.438 1 98.25 34 ARG B C 1
ATOM 1423 O O . ARG B 1 34 ? 9.898 17.547 7.211 1 98.25 34 ARG B O 1
ATOM 1430 N N . VAL B 1 35 ? 9.008 17.25 9.25 1 98.75 35 VAL B N 1
ATOM 1431 C CA . VAL B 1 35 ? 7.766 16.656 8.766 1 98.75 35 VAL B CA 1
ATOM 1432 C C . VAL B 1 35 ? 6.586 17.547 9.164 1 98.75 35 VAL B C 1
ATOM 1434 O O . VAL B 1 35 ? 6.566 18.109 10.266 1 98.75 35 VAL B O 1
ATOM 1437 N N . LEU B 1 36 ? 5.629 17.672 8.258 1 98.75 36 LEU B N 1
ATOM 1438 C CA . LEU B 1 36 ? 4.43 18.438 8.562 1 98.75 36 LEU B CA 1
ATOM 1439 C C . LEU B 1 36 ? 3.516 17.672 9.516 1 98.75 36 LEU B C 1
ATOM 1441 O O . LEU B 1 36 ? 3.057 16.578 9.195 1 98.75 36 LEU B O 1
ATOM 1445 N N . ALA B 1 37 ? 3.314 18.188 10.688 1 98.31 37 ALA B N 1
ATOM 1446 C CA . ALA B 1 37 ? 2.332 17.703 11.648 1 98.31 37 ALA B CA 1
ATOM 1447 C C . ALA B 1 37 ? 1.064 18.547 11.617 1 98.31 37 ALA B C 1
ATOM 1449 O O . ALA B 1 37 ? 1.135 19.781 11.586 1 98.31 37 ALA B O 1
ATOM 1450 N N . MET B 1 38 ? -0.02 17.906 11.531 1 97.25 38 MET B N 1
ATOM 1451 C CA . MET B 1 38 ? -1.329 18.562 11.523 1 97.25 38 MET B CA 1
ATOM 1452 C C . MET B 1 38 ? -2.158 18.125 12.727 1 97.25 38 MET B C 1
ATOM 1454 O O . MET B 1 38 ? -2.158 16.953 13.102 1 97.25 38 MET B O 1
ATOM 1458 N N . ARG B 1 39 ? -2.867 19.047 13.352 1 95.12 39 ARG B N 1
ATOM 1459 C CA . ARG B 1 39 ? -3.725 18.703 14.484 1 95.12 39 ARG B CA 1
ATOM 1460 C C . ARG B 1 39 ? -5.191 18.672 14.062 1 95.12 39 ARG B C 1
ATOM 1462 O O . ARG B 1 39 ? -5.699 19.625 13.469 1 95.12 39 ARG B O 1
ATOM 1469 N N . ARG B 1 40 ? -5.797 17.484 14.297 1 91.5 40 ARG B N 1
ATOM 1470 C CA . ARG B 1 40 ? -7.211 17.328 13.977 1 91.5 40 ARG B CA 1
ATOM 1471 C C . ARG B 1 40 ? -8.055 18.344 14.734 1 91.5 40 ARG B C 1
ATOM 1473 O O . ARG B 1 40 ? -7.875 18.547 15.938 1 91.5 40 ARG B O 1
ATOM 1480 N N . ALA B 1 41 ? -8.969 18.938 14.008 1 88.81 41 ALA B N 1
ATOM 1481 C CA . ALA B 1 41 ? -9.828 19.953 14.602 1 88.81 41 ALA B CA 1
ATOM 1482 C C . ALA B 1 41 ? -10.859 19.344 15.531 1 88.81 41 ALA B C 1
ATOM 1484 O O . ALA B 1 41 ? -11.273 18.188 15.336 1 88.81 41 ALA B O 1
ATOM 1485 N N . ALA B 1 42 ? -11.109 20.016 16.719 1 69.88 42 ALA B N 1
ATOM 1486 C CA . ALA B 1 42 ? -12.062 19.594 17.734 1 69.88 42 ALA B CA 1
ATOM 1487 C C . ALA B 1 42 ? -13.469 19.453 17.156 1 69.88 42 ALA B C 1
ATOM 1489 O O . ALA B 1 42 ? -14.32 18.781 17.734 1 69.88 42 ALA B O 1
ATOM 1490 N N . THR B 1 43 ? -13.82 20.312 16.359 1 61.31 43 THR B N 1
ATOM 1491 C CA . THR B 1 43 ? -15.188 20.219 15.859 1 61.31 43 THR B CA 1
ATOM 1492 C C . THR B 1 43 ? -15.438 18.844 15.227 1 61.31 43 THR B C 1
ATOM 1494 O O . THR B 1 43 ? -16.578 18.5 14.914 1 61.31 43 THR B O 1
ATOM 1497 N N . LYS B 1 44 ? -14.375 18.156 15.07 1 54.72 44 LYS B N 1
ATOM 1498 C CA . LYS B 1 44 ? -14.531 16.812 14.484 1 54.72 44 LYS B CA 1
ATOM 1499 C C . LYS B 1 44 ? -14.859 15.781 15.562 1 54.72 44 LYS B C 1
ATOM 1501 O O . LYS B 1 44 ? -14.445 15.93 16.719 1 54.72 44 LYS B O 1
ATOM 1506 N N . ASP B 1 45 ? -15.844 15.164 15.406 1 54.12 45 ASP B N 1
ATOM 1507 C CA . ASP B 1 45 ? -16.312 14.164 16.359 1 54.12 45 ASP B CA 1
ATOM 1508 C C . ASP B 1 45 ? -15.141 13.359 16.922 1 54.12 45 ASP B C 1
ATOM 1510 O O . ASP B 1 45 ? -14.961 13.266 18.141 1 54.12 45 ASP B O 1
ATOM 1514 N N . ALA B 1 46 ? -14.578 12.539 16.016 1 53.91 46 ALA B N 1
ATOM 1515 C CA . ALA B 1 46 ? -13.672 11.539 16.562 1 53.91 46 ALA B CA 1
ATOM 1516 C C . ALA B 1 46 ? -12.219 11.992 16.469 1 53.91 46 ALA B C 1
ATOM 1518 O O . ALA B 1 46 ? -11.758 12.391 15.398 1 53.91 46 ALA B O 1
ATOM 1519 N N . GLY B 1 47 ? -11.414 12.133 17.656 1 60.56 47 GLY B N 1
ATOM 1520 C CA . GLY B 1 47 ? -9.969 12.273 17.766 1 60.56 47 GLY B CA 1
ATOM 1521 C C . GLY B 1 47 ? -9.523 13.719 17.859 1 60.56 47 GLY B C 1
ATOM 1522 O O . GLY B 1 47 ? -8.469 14.078 17.328 1 60.56 47 GLY B O 1
ATOM 1523 N N . ALA B 1 48 ? -10.297 14.633 18.375 1 65.12 48 ALA B N 1
ATOM 1524 C CA . ALA B 1 48 ? -9.953 16.047 18.562 1 65.12 48 ALA B CA 1
ATOM 1525 C C . ALA B 1 48 ? -8.648 16.188 19.344 1 65.12 48 ALA B C 1
ATOM 1527 O O . ALA B 1 48 ? -8.438 15.484 20.344 1 65.12 48 ALA B O 1
ATOM 1528 N N . GLY B 1 49 ? -7.707 16.891 18.625 1 79.75 49 GLY B N 1
ATOM 1529 C CA . GLY B 1 49 ? -6.465 17.203 19.328 1 79.75 49 GLY B CA 1
ATOM 1530 C C . GLY B 1 49 ? -5.332 16.25 18.969 1 79.75 49 GLY B C 1
ATOM 1531 O O . GLY B 1 49 ? -4.172 16.516 19.297 1 79.75 49 GLY B O 1
ATOM 1532 N N . ILE B 1 50 ? -5.699 15.266 18.203 1 88.31 50 ILE B N 1
ATOM 1533 C CA . ILE B 1 50 ? -4.676 14.297 17.844 1 88.31 50 ILE B CA 1
ATOM 1534 C C . ILE B 1 50 ? -3.82 14.859 16.703 1 88.31 50 ILE B C 1
ATOM 1536 O O . ILE B 1 50 ? -4.348 15.438 15.75 1 88.31 50 ILE B O 1
ATOM 1540 N N . TRP B 1 51 ? -2.512 14.758 16.922 1 94.75 51 TRP B N 1
ATOM 1541 C CA . TRP B 1 51 ? -1.586 15.156 15.859 1 94.75 51 TRP B CA 1
ATOM 1542 C C . TRP B 1 51 ? -1.368 14.008 14.875 1 94.75 51 TRP B C 1
ATOM 1544 O O . TRP B 1 51 ? -1.172 12.859 15.281 1 94.75 51 TRP B O 1
ATOM 1554 N N . GLU B 1 52 ? -1.489 14.367 13.672 1 95.38 52 GLU B N 1
ATOM 1555 C CA . GLU B 1 52 ? -1.312 13.422 12.57 1 95.38 52 GLU B CA 1
ATOM 1556 C C . GLU B 1 52 ? -0.655 14.094 11.367 1 95.38 52 GLU B C 1
ATOM 1558 O O . GLU B 1 52 ? -0.041 15.156 11.5 1 95.38 52 GLU B O 1
ATOM 1563 N N . THR B 1 53 ? -0.588 13.375 10.273 1 95.81 53 THR B N 1
ATOM 1564 C CA . THR B 1 53 ? -0.204 13.945 8.984 1 95.81 53 THR B CA 1
ATOM 1565 C C . THR B 1 53 ? -1.417 14.078 8.07 1 95.81 53 THR B C 1
ATOM 1567 O O . THR B 1 53 ? -2.559 14.062 8.539 1 95.81 53 THR B O 1
ATOM 1570 N N . CYS B 1 54 ? -1.232 14.312 6.793 1 96.31 54 CYS B N 1
ATOM 1571 C CA . CYS B 1 54 ? -2.332 14.453 5.844 1 96.31 54 CYS B CA 1
ATOM 1572 C C . CYS B 1 54 ? -2.852 13.094 5.402 1 96.31 54 CYS B C 1
ATOM 1574 O O . CYS B 1 54 ? -2.072 12.219 5.02 1 96.31 54 CYS B O 1
ATOM 1576 N N . SER B 1 55 ? -4.098 12.945 5.531 1 96.44 55 SER B N 1
ATOM 1577 C CA . SER B 1 55 ? -4.699 11.688 5.102 1 96.44 55 SER B CA 1
ATOM 1578 C C . SER B 1 55 ? -6.109 11.906 4.559 1 96.44 55 SER B C 1
ATOM 1580 O O . SER B 1 55 ? -6.711 12.953 4.789 1 96.44 55 SER B O 1
ATOM 1582 N N . GLY B 1 56 ? -6.594 10.992 3.857 1 95.75 56 GLY B N 1
ATOM 1583 C CA . GLY B 1 56 ? -7.953 11.008 3.336 1 95.75 56 GLY B CA 1
ATOM 1584 C C . GLY B 1 56 ? -8.352 9.688 2.697 1 95.75 56 GLY B C 1
ATOM 1585 O O . GLY B 1 56 ? -7.523 8.797 2.529 1 95.75 56 GLY B O 1
ATOM 1586 N N . ARG B 1 57 ? -9.531 9.641 2.334 1 95.44 57 ARG B N 1
ATOM 1587 C CA . ARG B 1 57 ? -10.07 8.391 1.79 1 95.44 57 ARG B CA 1
ATOM 1588 C C . ARG B 1 57 ? -9.75 8.266 0.303 1 95.44 57 ARG B C 1
ATOM 1590 O O . ARG B 1 57 ? -9.789 9.258 -0.43 1 95.44 57 ARG B O 1
ATOM 1597 N N . LEU B 1 58 ? -9.453 7.043 -0.099 1 96.94 58 LEU B N 1
ATOM 1598 C CA . LEU B 1 58 ? -9.391 6.707 -1.518 1 96.94 58 LEU B CA 1
ATOM 1599 C C . LEU B 1 58 ? -10.781 6.672 -2.131 1 96.94 58 LEU B C 1
ATOM 1601 O O . LEU B 1 58 ? -11.703 6.078 -1.563 1 96.94 58 LEU B O 1
ATOM 1605 N N . GLU B 1 59 ? -11 7.418 -3.18 1 94.12 59 GLU B N 1
ATOM 1606 C CA . GLU B 1 59 ? -12.266 7.375 -3.904 1 94.12 59 GLU B CA 1
ATOM 1607 C C . GLU B 1 59 ? -12.242 6.305 -4.992 1 94.12 59 GLU B C 1
ATOM 1609 O O . GLU B 1 59 ? -11.18 5.945 -5.496 1 94.12 59 GLU B O 1
ATOM 1614 N N . ALA B 1 60 ? -13.492 5.996 -5.301 1 87.38 60 ALA B N 1
ATOM 1615 C CA . ALA B 1 60 ? -13.594 4.988 -6.352 1 87.38 60 ALA B CA 1
ATOM 1616 C C . ALA B 1 60 ? -13.031 5.512 -7.668 1 87.38 60 ALA B C 1
ATOM 1618 O O . ALA B 1 60 ? -13.141 6.707 -7.965 1 87.38 60 ALA B O 1
ATOM 1619 N N . ASP B 1 61 ? -12.18 4.832 -8.453 1 86.88 61 ASP B N 1
ATOM 1620 C CA . ASP B 1 61 ? -11.688 5.102 -9.805 1 86.88 61 ASP B CA 1
ATOM 1621 C C . ASP B 1 61 ? -10.469 6.016 -9.766 1 86.88 61 ASP B C 1
ATOM 1623 O O . ASP B 1 61 ? -10.195 6.738 -10.734 1 86.88 61 ASP B O 1
ATOM 1627 N N . GLU B 1 62 ? -9.969 6.273 -8.672 1 94.25 62 GLU B N 1
ATOM 1628 C CA . GLU B 1 62 ? -8.688 6.977 -8.609 1 94.25 62 GLU B CA 1
ATOM 1629 C C . GLU B 1 62 ? -7.574 6.059 -8.117 1 94.25 62 GLU B C 1
ATOM 1631 O O . GLU B 1 62 ? -7.84 5.027 -7.496 1 94.25 62 GLU B O 1
ATOM 1636 N N . GLN B 1 63 ? -6.395 6.477 -8.484 1 97.56 63 GLN B N 1
ATOM 1637 C CA . GLN B 1 63 ? -5.23 5.742 -8.008 1 97.56 63 GLN B CA 1
ATOM 1638 C C . GLN B 1 63 ? -4.746 6.285 -6.664 1 97.56 63 GLN B C 1
ATOM 1640 O O . GLN B 1 63 ? -4.93 7.469 -6.363 1 97.56 63 GLN B O 1
ATOM 1645 N N . PRO B 1 64 ? -4.188 5.441 -5.805 1 98.25 64 PRO B N 1
ATOM 1646 C CA . PRO B 1 64 ? -3.744 5.875 -4.48 1 98.25 64 PRO B CA 1
ATOM 1647 C C . PRO B 1 64 ? -2.812 7.086 -4.535 1 98.25 64 PRO B C 1
ATOM 1649 O O . PRO B 1 64 ? -2.947 8.008 -3.729 1 98.25 64 PRO B O 1
ATOM 1652 N N . ILE B 1 65 ? -1.921 7.098 -5.488 1 98.06 65 ILE B N 1
ATOM 1653 C CA . ILE B 1 65 ? -0.96 8.195 -5.574 1 98.06 65 ILE B CA 1
ATOM 1654 C C . ILE B 1 65 ? -1.684 9.484 -5.934 1 98.06 65 ILE B C 1
ATOM 1656 O O . ILE B 1 65 ? -1.315 10.562 -5.461 1 98.06 65 ILE B O 1
ATOM 1660 N N . ASP B 1 66 ? -2.68 9.43 -6.785 1 97.94 66 ASP B N 1
ATOM 1661 C CA . ASP B 1 66 ? -3.48 10.602 -7.133 1 97.94 66 ASP B CA 1
ATOM 1662 C C . ASP B 1 66 ? -4.289 11.094 -5.934 1 97.94 66 ASP B C 1
ATOM 1664 O O . ASP B 1 66 ? -4.422 12.297 -5.711 1 97.94 66 ASP B O 1
ATOM 1668 N N . ALA B 1 67 ? -4.828 10.125 -5.215 1 97.94 67 ALA B N 1
ATOM 1669 C CA . ALA B 1 67 ? -5.621 10.445 -4.031 1 97.94 67 ALA B CA 1
ATOM 1670 C C . ALA B 1 67 ? -4.785 11.211 -3.004 1 97.94 67 ALA B C 1
ATOM 1672 O O . ALA B 1 67 ? -5.23 12.219 -2.461 1 97.94 67 ALA B O 1
ATOM 1673 N N . VAL B 1 68 ? -3.586 10.695 -2.744 1 98.31 68 VAL B N 1
ATOM 1674 C CA . VAL B 1 68 ? -2.752 11.32 -1.725 1 98.31 68 VAL B CA 1
ATOM 1675 C C . VAL B 1 68 ? -2.355 12.727 -2.174 1 98.31 68 VAL B C 1
ATOM 1677 O O . VAL B 1 68 ? -2.34 13.664 -1.368 1 98.31 68 VAL B O 1
ATOM 1680 N N . THR B 1 69 ? -2.102 12.914 -3.43 1 98.06 69 THR B N 1
ATOM 1681 C CA . THR B 1 69 ? -1.779 14.227 -3.975 1 98.06 69 THR B CA 1
ATOM 1682 C C . THR B 1 69 ? -2.963 15.18 -3.826 1 98.06 69 THR B C 1
ATOM 1684 O O . THR B 1 69 ? -2.799 16.328 -3.389 1 98.06 69 THR B O 1
ATOM 1687 N N . ARG B 1 70 ? -4.105 14.719 -4.145 1 97.75 70 ARG B N 1
ATOM 1688 C CA . ARG B 1 70 ? -5.324 15.516 -4.02 1 97.75 70 ARG B CA 1
ATOM 1689 C C . ARG B 1 70 ? -5.57 15.914 -2.568 1 97.75 70 ARG B C 1
ATOM 1691 O O . ARG B 1 70 ? -5.84 17.078 -2.275 1 97.75 70 ARG B O 1
ATOM 1698 N N . GLU B 1 71 ? -5.469 14.938 -1.687 1 97.94 71 GLU B N 1
ATOM 1699 C CA . GLU B 1 71 ? -5.742 15.18 -0.274 1 97.94 71 GLU B CA 1
ATOM 1700 C C . GLU B 1 71 ? -4.75 16.188 0.315 1 97.94 71 GLU B C 1
ATOM 1702 O O . GLU B 1 71 ? -5.117 17.016 1.146 1 97.94 71 GLU B O 1
ATOM 1707 N N . VAL B 1 72 ? -3.477 16.109 -0.056 1 98.5 72 VAL B N 1
ATOM 1708 C CA . VAL B 1 72 ? -2.479 17.078 0.407 1 98.5 72 VAL B CA 1
ATOM 1709 C C . VAL B 1 72 ? -2.863 18.484 -0.048 1 98.5 72 VAL B C 1
ATOM 1711 O O . VAL B 1 72 ? -2.83 19.422 0.742 1 98.5 72 VAL B O 1
ATOM 1714 N N . ARG B 1 73 ? -3.229 18.578 -1.287 1 98 73 ARG B N 1
ATOM 1715 C CA . ARG B 1 73 ? -3.641 19.875 -1.813 1 98 73 ARG B CA 1
ATOM 1716 C C . ARG B 1 73 ? -4.863 20.406 -1.072 1 98 73 ARG B C 1
ATOM 1718 O O . ARG B 1 73 ? -4.902 21.562 -0.68 1 98 73 ARG B O 1
ATOM 1725 N N . GLU B 1 74 ? -5.82 19.594 -0.882 1 97.69 74 GLU B N 1
ATOM 1726 C CA . GLU B 1 74 ? -7.074 19.984 -0.246 1 97.69 74 GLU B CA 1
ATOM 1727 C C . GLU B 1 74 ? -6.852 20.406 1.202 1 97.69 74 GLU B C 1
ATOM 1729 O O . GLU B 1 74 ? -7.469 21.359 1.678 1 97.69 74 GLU B O 1
ATOM 1734 N N . GLU B 1 75 ? -5.965 19.703 1.889 1 97.75 75 GLU B N 1
ATOM 1735 C CA . GLU B 1 75 ? -5.852 19.891 3.33 1 97.75 75 GLU B CA 1
ATOM 1736 C C . GLU B 1 75 ? -4.777 20.922 3.664 1 97.75 75 GLU B C 1
ATOM 1738 O O . GLU B 1 75 ? -4.762 21.484 4.766 1 97.75 75 GLU B O 1
ATOM 1743 N N . THR B 1 76 ? -3.818 21.203 2.748 1 98.31 76 THR B N 1
ATOM 1744 C CA . THR B 1 76 ? -2.674 22.016 3.137 1 98.31 76 THR B CA 1
ATOM 1745 C C . THR B 1 76 ? -2.371 23.062 2.07 1 98.31 76 THR B C 1
ATOM 1747 O O . THR B 1 76 ? -1.66 24.031 2.332 1 98.31 76 THR B O 1
ATOM 1750 N N . GLY B 1 77 ? -2.828 22.828 0.776 1 98.38 77 GLY B N 1
ATOM 1751 C CA . GLY B 1 77 ? -2.514 23.734 -0.319 1 98.38 77 GLY B CA 1
ATOM 1752 C C . GLY B 1 77 ? -1.076 23.625 -0.792 1 98.38 77 GLY B C 1
ATOM 1753 O O . GLY B 1 77 ? -0.651 24.359 -1.684 1 98.38 77 GLY B O 1
ATOM 1754 N N . LEU B 1 78 ? -0.296 22.719 -0.319 1 98.56 78 LEU B N 1
ATOM 1755 C CA . LEU B 1 78 ? 1.128 22.609 -0.615 1 98.56 78 LEU B CA 1
ATOM 1756 C C . LEU B 1 78 ? 1.35 21.953 -1.978 1 98.56 78 LEU B C 1
ATOM 1758 O O . LEU B 1 78 ? 0.539 21.141 -2.42 1 98.56 78 LEU B O 1
ATOM 1762 N N . GLU B 1 79 ? 2.369 22.328 -2.619 1 98.25 79 GLU B N 1
ATOM 1763 C CA . GLU B 1 79 ? 2.936 21.578 -3.738 1 98.25 79 GLU B CA 1
ATOM 1764 C C . GLU B 1 79 ? 3.963 20.562 -3.258 1 98.25 79 GLU B C 1
ATOM 1766 O O . GLU B 1 79 ? 4.934 20.922 -2.588 1 98.25 79 GLU B O 1
ATOM 1771 N N . VAL B 1 80 ? 3.705 19.312 -3.598 1 98.69 80 VAL B N 1
ATOM 1772 C CA . VAL B 1 80 ? 4.605 18.266 -3.141 1 98.69 80 VAL B CA 1
ATOM 1773 C C . VAL B 1 80 ? 4.93 17.312 -4.297 1 98.69 80 VAL B C 1
ATOM 1775 O O . VAL B 1 80 ? 4.215 17.297 -5.305 1 98.69 80 VAL B O 1
ATOM 1778 N N . ARG B 1 81 ? 6.051 16.641 -4.207 1 98.5 81 ARG B N 1
ATOM 1779 C CA . ARG B 1 81 ? 6.367 15.484 -5.031 1 98.5 81 ARG B CA 1
ATOM 1780 C C . ARG B 1 81 ? 6.188 14.188 -4.25 1 98.5 81 ARG B C 1
ATOM 1782 O O . ARG B 1 81 ? 6.93 13.914 -3.303 1 98.5 81 ARG B O 1
ATOM 1789 N N . VAL B 1 82 ? 5.211 13.391 -4.637 1 98.5 82 VAL B N 1
ATOM 1790 C CA . VAL B 1 82 ? 4.938 12.125 -3.955 1 98.5 82 VAL B CA 1
ATOM 1791 C C . VAL B 1 82 ? 5.812 11.023 -4.539 1 98.5 82 VAL B C 1
ATOM 1793 O O . VAL B 1 82 ? 5.926 10.891 -5.758 1 98.5 82 VAL B O 1
ATOM 1796 N N . ASP B 1 83 ? 6.465 10.25 -3.613 1 97.69 83 ASP B N 1
ATOM 1797 C CA . ASP B 1 83 ? 7.223 9.094 -4.078 1 97.69 83 ASP B CA 1
ATOM 1798 C C . ASP B 1 83 ? 6.312 8.086 -4.785 1 97.69 83 ASP B C 1
ATOM 1800 O O . ASP B 1 83 ? 5.172 7.879 -4.371 1 97.69 83 ASP B O 1
ATOM 1804 N N . ALA B 1 84 ? 6.918 7.422 -5.746 1 94.56 84 ALA B N 1
ATOM 1805 C CA . ALA B 1 84 ? 6.137 6.508 -6.574 1 94.56 84 ALA B CA 1
ATOM 1806 C C . ALA B 1 84 ? 5.676 5.293 -5.77 1 94.56 84 ALA B C 1
ATOM 1808 O O . ALA B 1 84 ? 4.625 4.715 -6.055 1 94.56 84 ALA B O 1
ATOM 1809 N N . THR B 1 85 ? 6.508 4.879 -4.801 1 96.5 85 THR B N 1
ATOM 1810 C CA . THR B 1 85 ? 6.195 3.686 -4.023 1 96.5 85 THR B CA 1
ATOM 1811 C C . THR B 1 85 ? 5.789 4.059 -2.6 1 96.5 85 THR B C 1
ATOM 1813 O O . THR B 1 85 ? 6.352 4.98 -2.01 1 96.5 85 THR B O 1
ATOM 1816 N N . PRO B 1 86 ? 4.785 3.338 -2.061 1 98.38 86 PRO B N 1
ATOM 1817 C CA . PRO B 1 86 ? 4.457 3.58 -0.653 1 98.38 86 PRO B CA 1
ATOM 1818 C C . PRO B 1 86 ? 5.617 3.258 0.286 1 98.38 86 PRO B C 1
ATOM 1820 O O . PRO B 1 86 ? 6.48 2.441 -0.05 1 98.38 86 PRO B O 1
ATOM 1823 N N . ILE B 1 87 ? 5.582 3.891 1.438 1 98.25 87 ILE B N 1
ATOM 1824 C CA . ILE B 1 87 ? 6.625 3.639 2.424 1 98.25 87 ILE B CA 1
ATOM 1825 C C . ILE B 1 87 ? 6.07 2.773 3.555 1 98.25 87 ILE B C 1
ATOM 1827 O O . ILE B 1 87 ? 6.816 2.346 4.441 1 98.25 87 ILE B O 1
ATOM 1831 N N . ASP B 1 88 ? 4.82 2.561 3.57 1 98.12 88 ASP B N 1
ATOM 1832 C CA . ASP B 1 88 ? 4.176 1.708 4.562 1 98.12 88 ASP B CA 1
ATOM 1833 C C . ASP B 1 88 ? 2.75 1.354 4.141 1 98.12 88 ASP B C 1
ATOM 1835 O O . ASP B 1 88 ? 2.16 2.035 3.299 1 98.12 88 ASP B O 1
ATOM 1839 N N . ALA B 1 89 ? 2.223 0.292 4.605 1 98.5 89 ALA B N 1
ATOM 1840 C CA . ALA B 1 89 ? 0.814 -0.09 4.52 1 98.5 89 ALA B CA 1
ATOM 1841 C C . ALA B 1 89 ? 0.394 -0.902 5.742 1 98.5 89 ALA B C 1
ATOM 1843 O O . ALA B 1 89 ? 1.127 -1.786 6.191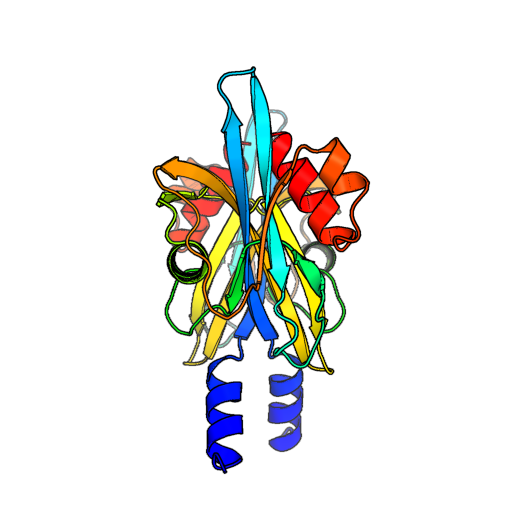 1 98.5 89 ALA B O 1
ATOM 1844 N N . TYR B 1 90 ? -0.738 -0.577 6.289 1 97.5 90 TYR B N 1
ATOM 1845 C CA . TYR B 1 90 ? -1.219 -1.313 7.449 1 97.5 90 TYR B CA 1
ATOM 1846 C C . TYR B 1 90 ? -2.74 -1.271 7.535 1 97.5 90 TYR B C 1
ATOM 1848 O O . TYR B 1 90 ? -3.387 -0.533 6.789 1 97.5 90 TYR B O 1
ATOM 1856 N N . ALA B 1 91 ? -3.264 -2.146 8.375 1 96.12 91 ALA B N 1
ATOM 1857 C CA . ALA B 1 91 ? -4.707 -2.223 8.594 1 96.12 91 ALA B CA 1
ATOM 1858 C C . ALA B 1 91 ? -5.066 -1.879 10.031 1 96.12 91 ALA B C 1
ATOM 1860 O O . ALA B 1 91 ? -4.262 -2.082 10.945 1 96.12 91 ALA B O 1
ATOM 1861 N N . MET B 1 92 ? -6.176 -1.292 10.117 1 93.31 92 MET B N 1
ATOM 1862 C CA . MET B 1 92 ? -6.742 -1.002 11.43 1 93.31 92 MET B CA 1
ATOM 1863 C C . MET B 1 92 ? -8.266 -1.024 11.383 1 93.31 92 MET B C 1
ATOM 1865 O O . MET B 1 92 ? -8.859 -1.237 10.32 1 93.31 92 MET B O 1
ATOM 1869 N N . ARG B 1 93 ? -8.859 -0.986 12.508 1 89.75 93 ARG B N 1
ATOM 1870 C CA . ARG B 1 93 ? -10.312 -0.889 12.586 1 89.75 93 ARG B CA 1
ATOM 1871 C C . ARG B 1 93 ? -10.742 0.479 13.109 1 89.75 93 ARG B C 1
ATOM 1873 O O . ARG B 1 93 ? -10.133 1.015 14.039 1 89.75 93 ARG B O 1
ATOM 1880 N N . ARG B 1 94 ? -11.641 1.079 12.359 1 78.19 94 ARG B N 1
ATOM 1881 C CA . ARG B 1 94 ? -12.336 2.266 12.844 1 78.19 94 ARG B CA 1
ATOM 1882 C C . ARG B 1 94 ? -13.828 1.986 13.039 1 78.19 94 ARG B C 1
ATOM 1884 O O . ARG B 1 94 ? -14.531 1.66 12.086 1 78.19 94 ARG B O 1
ATOM 1891 N N . ARG B 1 95 ? -14.367 2.24 14.219 1 76.31 95 ARG B N 1
ATOM 1892 C CA . ARG B 1 95 ? -15.773 2.006 14.547 1 76.31 95 ARG B CA 1
ATOM 1893 C C . ARG B 1 95 ? -16.266 0.692 13.945 1 76.31 95 ARG B C 1
ATOM 1895 O O . ARG B 1 95 ? -17.312 0.657 13.289 1 76.31 95 ARG B O 1
ATOM 1902 N N . GLU B 1 96 ? -15.5 -0.304 13.906 1 75.06 96 GLU B N 1
ATOM 1903 C CA . GLU B 1 96 ? -15.844 -1.676 13.547 1 75.06 96 GLU B CA 1
ATOM 1904 C C . GLU B 1 96 ? -15.648 -1.917 12.055 1 75.06 96 GLU B C 1
ATOM 1906 O O . GLU B 1 96 ? -15.953 -3.002 11.547 1 75.06 96 GLU B O 1
ATOM 1911 N N . ARG B 1 97 ? -15.359 -0.918 11.367 1 84.69 97 ARG B N 1
ATOM 1912 C CA . ARG B 1 97 ? -15.102 -1.091 9.938 1 84.69 97 ARG B CA 1
ATOM 1913 C C . ARG B 1 97 ? -13.617 -1.287 9.672 1 84.69 97 ARG B C 1
ATOM 1915 O O . ARG B 1 97 ? -12.781 -0.538 10.18 1 84.69 97 ARG B O 1
ATOM 1922 N N . PRO B 1 98 ? -13.312 -2.324 8.961 1 92.5 98 PRO B N 1
ATOM 1923 C CA . PRO B 1 98 ? -11.898 -2.502 8.602 1 92.5 98 PRO B CA 1
ATOM 1924 C C . PRO B 1 98 ? -11.391 -1.414 7.664 1 92.5 98 PRO B C 1
ATOM 1926 O O . PRO B 1 98 ? -12.109 -0.984 6.758 1 92.5 98 PRO B O 1
ATOM 1929 N N . MET B 1 99 ? -10.211 -0.942 7.965 1 94.69 99 MET B N 1
ATOM 1930 C CA . MET B 1 99 ? -9.555 0.09 7.164 1 94.69 99 MET B CA 1
ATOM 1931 C C . MET B 1 99 ? -8.148 -0.34 6.762 1 94.69 99 MET B C 1
ATOM 1933 O O . MET B 1 99 ? -7.43 -0.947 7.559 1 94.69 99 MET B O 1
ATOM 1937 N N . ALA B 1 100 ? -7.832 -0.13 5.559 1 96.88 100 ALA B N 1
ATOM 1938 C CA . ALA B 1 100 ? -6.453 -0.272 5.09 1 96.88 100 ALA B CA 1
ATOM 1939 C C . ALA B 1 100 ? -5.844 1.089 4.77 1 96.88 100 ALA B C 1
ATOM 1941 O O . ALA B 1 100 ? -6.473 1.919 4.109 1 96.88 100 ALA B O 1
ATO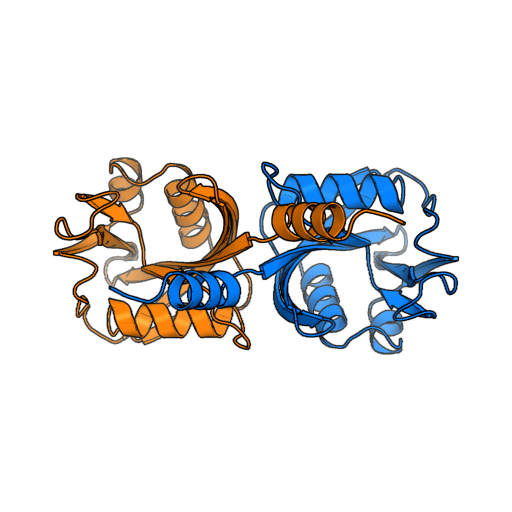M 1942 N N . LEU B 1 101 ? -4.633 1.335 5.246 1 97.69 101 LEU B N 1
ATOM 1943 C CA . LEU B 1 101 ? -3.928 2.592 5.023 1 97.69 101 LEU B CA 1
ATOM 1944 C C . LEU B 1 101 ? -2.693 2.375 4.152 1 97.69 101 LEU B C 1
ATOM 1946 O O . LEU B 1 101 ? -1.938 1.425 4.367 1 97.69 101 LEU B O 1
ATOM 1950 N N . ILE B 1 102 ? -2.557 3.18 3.152 1 98.75 102 ILE B N 1
ATOM 1951 C CA . ILE B 1 102 ? -1.377 3.232 2.295 1 98.75 102 ILE B CA 1
ATOM 1952 C C . ILE B 1 102 ? -0.631 4.547 2.525 1 98.75 102 ILE B C 1
ATOM 1954 O O . ILE B 1 102 ? -1.174 5.625 2.285 1 98.75 102 ILE B O 1
ATOM 1958 N N . VAL B 1 103 ? 0.595 4.461 2.961 1 98.81 103 VAL B N 1
ATOM 1959 C CA . VAL B 1 103 ? 1.342 5.633 3.406 1 98.81 103 VAL B CA 1
ATOM 1960 C C . VAL B 1 103 ? 2.42 5.98 2.383 1 98.81 103 VAL B C 1
ATOM 1962 O O . VAL B 1 103 ? 3.203 5.117 1.979 1 98.81 103 VAL B O 1
ATOM 1965 N N . TYR B 1 104 ? 2.449 7.223 1.985 1 98.81 104 TYR B N 1
ATOM 1966 C CA . TYR B 1 104 ? 3.436 7.719 1.033 1 98.81 104 TYR B CA 1
ATOM 1967 C C . TYR B 1 104 ? 4.32 8.781 1.67 1 98.81 104 TYR B C 1
ATOM 1969 O O . TYR B 1 104 ? 3.879 9.523 2.557 1 98.81 104 TYR B O 1
ATOM 1977 N N . ARG B 1 105 ? 5.492 8.828 1.231 1 98.75 105 ARG B N 1
ATOM 1978 C CA . ARG B 1 105 ? 6.348 9.992 1.469 1 98.75 105 ARG B CA 1
ATOM 1979 C C . ARG B 1 105 ? 6.117 11.062 0.413 1 98.75 105 ARG B C 1
ATOM 1981 O O . ARG B 1 105 ? 6.008 10.758 -0.777 1 98.75 105 ARG B O 1
ATOM 1988 N N . ALA B 1 106 ? 6.035 12.242 0.793 1 98.81 106 ALA B N 1
ATOM 1989 C CA . ALA B 1 106 ? 5.918 13.383 -0.106 1 98.81 106 ALA B CA 1
ATOM 1990 C C . ALA B 1 106 ? 6.949 14.461 0.231 1 98.81 106 ALA B C 1
ATOM 1992 O O . ALA B 1 106 ? 7.055 14.883 1.383 1 98.81 106 ALA B O 1
ATOM 1993 N N . ALA B 1 107 ? 7.672 14.867 -0.76 1 98.69 107 ALA B N 1
ATOM 1994 C CA . ALA B 1 107 ? 8.656 15.93 -0.573 1 98.69 107 ALA B CA 1
ATOM 1995 C C . ALA B 1 107 ? 8.039 17.297 -0.832 1 98.69 107 ALA B C 1
ATOM 1997 O O . ALA B 1 107 ? 7.402 17.516 -1.866 1 98.69 107 ALA B O 1
ATOM 1998 N N . TRP B 1 108 ? 8.211 18.219 0.106 1 98.56 108 TRP B N 1
ATOM 1999 C CA . TRP B 1 108 ? 7.773 19.594 -0.065 1 98.56 108 TRP B CA 1
ATOM 2000 C C . TRP B 1 108 ? 8.516 20.266 -1.223 1 98.56 108 TRP B C 1
ATOM 2002 O O . TRP B 1 108 ? 9.734 20.156 -1.327 1 98.56 108 TRP B O 1
ATOM 2012 N N . ILE B 1 109 ? 7.801 20.906 -2.094 1 98.19 109 ILE B N 1
ATOM 2013 C CA . ILE B 1 109 ? 8.383 21.625 -3.219 1 98.19 109 ILE B CA 1
ATOM 2014 C C . ILE B 1 109 ? 8.219 23.125 -3.008 1 98.19 109 ILE B C 1
ATOM 2016 O O . ILE B 1 109 ? 9.188 23.875 -3.078 1 98.19 109 ILE B O 1
ATOM 2020 N N . ALA B 1 110 ? 6.941 23.5 -2.787 1 97.81 110 ALA B N 1
ATOM 2021 C CA . ALA B 1 110 ? 6.66 24.922 -2.619 1 97.81 110 ALA B CA 1
ATOM 2022 C C . ALA B 1 110 ? 5.344 25.141 -1.881 1 97.81 110 ALA B C 1
ATOM 2024 O O . ALA B 1 110 ? 4.539 24.219 -1.751 1 97.81 110 ALA B O 1
ATOM 2025 N N . GLY B 1 111 ? 5.219 26.391 -1.387 1 97.56 111 GLY B N 1
ATOM 2026 C CA . GLY B 1 111 ? 3.967 26.797 -0.772 1 97.56 111 GLY B CA 1
ATOM 2027 C C . GLY B 1 111 ? 4.047 26.891 0.74 1 97.56 111 GLY B C 1
ATOM 2028 O O . GLY B 1 111 ? 5.004 26.391 1.347 1 97.56 111 GLY B O 1
ATOM 2029 N N . GLU B 1 112 ? 3.041 27.641 1.255 1 97.81 112 GLU B N 1
ATOM 2030 C CA . GLU B 1 112 ? 2.793 27.703 2.691 1 97.81 112 GLU B CA 1
ATOM 2031 C C . GLU B 1 112 ? 1.51 26.969 3.062 1 97.81 112 GLU B C 1
ATOM 2033 O O . GLU B 1 112 ? 0.546 26.969 2.293 1 97.81 112 GLU B O 1
ATOM 2038 N N . VAL B 1 113 ? 1.567 26.375 4.258 1 98.38 113 VAL B N 1
ATOM 2039 C CA . VAL B 1 113 ? 0.426 25.578 4.668 1 98.38 113 VAL B CA 1
ATOM 2040 C C . VAL B 1 113 ? -0.816 26.453 4.789 1 98.38 113 VAL B C 1
ATOM 2042 O O . VAL B 1 113 ? -0.816 27.438 5.527 1 98.38 113 VAL B O 1
ATOM 2045 N N . ARG B 1 114 ? -1.818 26.203 4.102 1 98.06 114 ARG B N 1
ATOM 2046 C CA . ARG B 1 114 ? -3.18 26.688 4.266 1 98.06 114 ARG B CA 1
ATOM 2047 C C . ARG B 1 114 ? -4.125 25.578 4.695 1 98.06 114 ARG B C 1
ATOM 2049 O O . ARG B 1 114 ? -4.602 24.797 3.859 1 98.06 114 ARG B O 1
ATOM 2056 N N . ARG B 1 115 ? -4.445 25.5 5.914 1 95.56 115 ARG B N 1
ATOM 2057 C CA . ARG B 1 115 ? -5.184 24.375 6.492 1 95.56 115 ARG B CA 1
ATOM 2058 C C . ARG B 1 115 ? -6.641 24.406 6.047 1 95.56 115 ARG B C 1
ATOM 2060 O O . ARG B 1 115 ? -7.25 25.469 5.949 1 95.56 115 ARG B O 1
ATOM 2067 N N . SER B 1 116 ? -7.164 23.25 5.832 1 94.56 116 SER B N 1
ATOM 2068 C CA . SER B 1 116 ? -8.609 23.125 5.715 1 94.56 116 SER B CA 1
ATOM 2069 C C . SER B 1 116 ? -9.273 23.078 7.086 1 94.56 116 SER B C 1
ATOM 2071 O O . SER B 1 116 ? -8.602 23.156 8.117 1 94.56 116 SER B O 1
ATOM 2073 N N . ASP B 1 117 ? -10.609 22.953 7.117 1 92.5 117 ASP B N 1
ATOM 2074 C CA . ASP B 1 117 ? -11.375 22.922 8.359 1 92.5 117 ASP B CA 1
ATOM 2075 C C . ASP B 1 117 ? -11.148 21.625 9.125 1 92.5 117 ASP B C 1
ATOM 2077 O O . ASP B 1 117 ? -11.508 21.516 10.297 1 92.5 117 ASP B O 1
ATOM 2081 N N . GLU B 1 118 ? -10.508 20.703 8.516 1 92.5 118 GLU B N 1
ATOM 2082 C CA . GLU B 1 118 ? -10.266 19.406 9.141 1 92.5 118 GLU B CA 1
ATOM 2083 C C . GLU B 1 118 ? -9.188 19.5 10.219 1 92.5 118 GLU B C 1
ATOM 2085 O O . GLU B 1 118 ? -9.078 18.625 11.078 1 92.5 118 GLU B O 1
ATOM 2090 N N . HIS B 1 119 ? -8.352 20.547 10.125 1 94.69 119 HIS B N 1
ATOM 2091 C CA . HIS B 1 119 ? -7.25 20.719 11.062 1 94.69 119 HIS B CA 1
ATOM 2092 C C . HIS B 1 119 ? -7.238 22.141 11.633 1 94.69 119 HIS B C 1
ATOM 2094 O O . HIS B 1 119 ? -7.578 23.094 10.93 1 94.69 119 HIS B O 1
ATOM 2100 N N . ASP B 1 120 ? -6.832 22.25 12.945 1 94.31 120 ASP B N 1
ATOM 2101 C CA . ASP B 1 120 ? -6.898 23.578 13.547 1 94.31 120 ASP B CA 1
ATOM 2102 C C . ASP B 1 120 ? -5.504 24.078 13.914 1 94.31 120 ASP B C 1
ATOM 2104 O O . ASP B 1 120 ? -5.348 25.219 14.375 1 94.31 120 ASP B O 1
ATOM 2108 N N . ALA B 1 121 ? -4.465 23.312 13.719 1 95.5 121 ALA B N 1
ATOM 2109 C CA . ALA B 1 121 ? -3.074 23.719 13.922 1 95.5 121 ALA B CA 1
ATOM 2110 C C . ALA B 1 121 ? -2.133 22.891 13.055 1 95.5 121 ALA B C 1
ATOM 2112 O O . ALA B 1 121 ? -2.512 21.828 12.555 1 95.5 121 ALA B O 1
ATOM 2113 N N . HIS B 1 122 ? -0.967 23.391 12.766 1 97.62 122 HIS B N 1
ATOM 2114 C CA . HIS B 1 122 ? 0.088 22.672 12.07 1 97.62 122 HIS B CA 1
ATOM 2115 C C . HIS B 1 122 ? 1.468 23.094 12.562 1 97.62 122 HIS B C 1
ATOM 2117 O O . HIS B 1 122 ? 1.609 24.141 13.195 1 97.62 122 HIS B O 1
ATOM 2123 N N . ALA B 1 123 ? 2.416 22.297 12.367 1 97.75 123 ALA B N 1
ATOM 2124 C CA . ALA B 1 123 ? 3.814 22.562 12.695 1 97.75 123 ALA B CA 1
ATOM 2125 C C . ALA B 1 123 ? 4.746 21.688 11.852 1 97.75 123 ALA B C 1
ATOM 2127 O O . ALA B 1 123 ? 4.363 20.609 11.406 1 97.75 123 ALA B O 1
ATOM 2128 N N . TRP B 1 124 ? 5.844 22.188 11.586 1 98.19 124 TRP B N 1
ATOM 2129 C CA . TRP B 1 124 ? 6.926 21.391 11.016 1 98.19 124 TRP B CA 1
ATOM 2130 C C . TRP B 1 124 ? 7.84 20.844 12.102 1 98.19 124 TRP B C 1
ATOM 2132 O O . TRP B 1 124 ? 8.562 21.609 12.75 1 98.19 124 TRP B O 1
ATOM 2142 N N . TRP B 1 125 ? 7.832 19.531 12.258 1 98.06 125 TRP B N 1
ATOM 2143 C CA . TRP B 1 125 ? 8.523 18.922 13.391 1 98.06 125 TRP B CA 1
ATOM 2144 C C . TRP B 1 125 ? 9.758 18.156 12.922 1 98.06 125 TRP B C 1
ATOM 2146 O O . TRP B 1 125 ? 9.734 17.516 11.875 1 98.06 125 TRP B O 1
ATOM 2156 N N . THR B 1 126 ? 10.828 18.266 13.758 1 97.69 126 THR B N 1
ATOM 2157 C CA . THR B 1 126 ? 11.945 17.328 13.617 1 97.69 126 THR B CA 1
ATOM 2158 C C . THR B 1 126 ? 11.547 15.93 14.07 1 97.69 126 THR B C 1
ATOM 2160 O O . THR B 1 126 ? 10.469 15.742 14.641 1 97.69 126 THR B O 1
ATOM 2163 N N . LEU B 1 127 ? 12.406 14.961 13.695 1 97.69 127 LEU B N 1
ATOM 2164 C CA . LEU B 1 127 ? 12.133 13.602 14.148 1 97.69 127 LEU B CA 1
ATOM 2165 C C . LEU B 1 127 ? 11.992 13.547 15.664 1 97.69 127 LEU B C 1
ATOM 2167 O O . LEU B 1 127 ? 11.117 12.859 16.188 1 97.69 127 LEU B O 1
ATOM 2171 N N . ALA B 1 128 ? 12.867 14.25 16.375 1 97.62 128 ALA B N 1
ATOM 2172 C CA . ALA B 1 128 ? 12.828 14.266 17.828 1 97.62 128 ALA B CA 1
ATOM 2173 C C . ALA B 1 128 ? 11.484 14.789 18.344 1 97.62 128 ALA B C 1
ATOM 2175 O O . ALA B 1 128 ? 10.922 14.242 19.297 1 97.62 128 ALA B O 1
ATOM 2176 N N . GLU B 1 129 ? 10.969 15.812 17.766 1 97.62 129 GLU B N 1
ATOM 2177 C CA . GLU B 1 129 ? 9.68 16.375 18.141 1 97.62 129 GLU B CA 1
ATOM 2178 C C . GLU B 1 129 ? 8.539 15.414 17.844 1 97.62 129 GLU B C 1
ATOM 2180 O O . GLU B 1 129 ? 7.586 15.305 18.609 1 97.62 129 GLU B O 1
ATOM 2185 N N . VAL B 1 130 ? 8.633 14.711 16.734 1 97.81 130 VAL B N 1
ATOM 2186 C CA . VAL B 1 130 ? 7.641 13.703 16.375 1 97.81 130 VAL B CA 1
ATOM 2187 C C . VAL B 1 130 ? 7.613 12.609 17.438 1 97.81 130 VAL B C 1
ATOM 2189 O O . VAL B 1 130 ? 6.543 12.242 17.938 1 97.81 130 VAL B O 1
ATOM 2192 N N . GLU B 1 131 ? 8.758 12.117 17.766 1 97.31 131 GLU B N 1
ATOM 2193 C CA . GLU B 1 131 ? 8.875 11.016 18.719 1 97.31 131 GLU B CA 1
ATOM 2194 C C . GLU B 1 131 ? 8.375 11.43 20.094 1 97.31 131 GLU B C 1
ATOM 2196 O O . GLU B 1 131 ? 7.891 10.586 20.859 1 97.31 131 GLU B O 1
ATOM 2201 N N . ALA B 1 132 ? 8.445 12.695 20.422 1 96.75 132 ALA B N 1
ATOM 2202 C CA . ALA B 1 132 ? 8.031 13.219 21.719 1 96.75 132 ALA B CA 1
ATOM 2203 C C . ALA B 1 132 ? 6.547 13.578 21.719 1 96.75 132 ALA B C 1
ATOM 2205 O O . ALA B 1 132 ? 5.969 13.898 22.75 1 96.75 132 ALA B O 1
ATOM 2206 N N . SER B 1 133 ? 5.91 13.516 20.562 1 95 133 SER B N 1
ATOM 2207 C CA . SER B 1 133 ? 4.527 13.953 20.406 1 95 133 SER B CA 1
ATOM 2208 C C . SER B 1 133 ? 3.555 12.797 20.625 1 95 133 SER B C 1
ATOM 2210 O O . SER B 1 133 ? 3.965 11.641 20.734 1 95 133 SER B O 1
ATOM 2212 N N . PRO B 1 134 ? 2.295 13.133 20.766 1 91.5 134 PRO B N 1
ATOM 2213 C CA . PRO B 1 134 ? 1.285 12.086 20.938 1 91.5 134 PRO B CA 1
ATOM 2214 C C . PRO B 1 134 ? 0.851 11.461 19.609 1 91.5 134 PRO B C 1
ATOM 2216 O O . PRO B 1 134 ? -0.197 10.812 19.547 1 91.5 134 PRO B O 1
ATOM 2219 N N . MET B 1 135 ? 1.527 11.57 18.578 1 94.62 135 MET B N 1
ATOM 2220 C CA . MET B 1 135 ? 1.234 10.945 17.297 1 94.62 135 MET B CA 1
ATOM 2221 C C . MET B 1 135 ? 1.169 9.422 17.438 1 94.62 135 MET B C 1
ATOM 2223 O O . MET B 1 135 ? 1.99 8.82 18.125 1 94.62 135 MET B O 1
ATOM 2227 N N . PRO B 1 136 ? 0.161 8.82 16.781 1 94 136 PRO B N 1
ATOM 2228 C CA . PRO B 1 136 ? 0.064 7.359 16.859 1 94 136 PRO B CA 1
ATOM 2229 C C . PRO B 1 136 ? 1.371 6.66 16.484 1 94 136 PRO B C 1
ATOM 2231 O O . PRO B 1 136 ? 2.068 7.094 15.562 1 94 136 PRO B O 1
ATOM 2234 N N . THR B 1 137 ? 1.681 5.602 17.172 1 94.75 137 THR B N 1
ATOM 2235 C CA . THR B 1 137 ? 2.943 4.883 17.062 1 94.75 137 THR B CA 1
ATOM 2236 C C . THR B 1 137 ? 3.193 4.457 15.609 1 94.75 137 THR B C 1
ATOM 2238 O O . THR B 1 137 ? 4.309 4.582 15.109 1 94.75 137 THR B O 1
ATOM 2241 N N . ARG B 1 138 ? 2.176 3.961 14.945 1 94.88 138 ARG B N 1
ATOM 2242 C CA . ARG B 1 138 ? 2.342 3.496 13.57 1 94.88 138 ARG B CA 1
ATOM 2243 C C . ARG B 1 138 ? 2.742 4.645 12.648 1 94.88 138 ARG B C 1
ATOM 2245 O O . ARG B 1 138 ? 3.51 4.449 11.703 1 94.88 138 ARG B O 1
ATOM 2252 N N . LEU B 1 139 ? 2.18 5.734 12.906 1 96.69 139 LEU B N 1
ATOM 2253 C CA . LEU B 1 139 ? 2.516 6.898 12.094 1 96.69 139 LEU B CA 1
ATOM 2254 C C . LEU B 1 139 ? 3.936 7.375 12.391 1 96.69 139 LEU B C 1
ATOM 2256 O O . LEU B 1 139 ? 4.652 7.801 11.484 1 96.69 139 LEU B O 1
ATOM 2260 N N . VAL B 1 140 ? 4.348 7.297 13.641 1 97.94 140 VAL B N 1
ATOM 2261 C CA . VAL B 1 140 ? 5.719 7.641 14.008 1 97.94 140 VAL B CA 1
ATOM 2262 C C . VAL B 1 140 ? 6.699 6.75 13.25 1 97.94 140 VAL B C 1
ATOM 2264 O O . VAL B 1 140 ? 7.711 7.23 12.734 1 97.94 140 VAL B O 1
ATOM 2267 N N . GLU B 1 141 ? 6.406 5.527 13.164 1 97.44 141 GLU B N 1
ATOM 2268 C CA . GLU B 1 141 ? 7.25 4.598 12.414 1 97.44 141 GLU B CA 1
ATOM 2269 C C . GLU B 1 141 ? 7.301 4.969 10.938 1 97.44 141 GLU B C 1
ATOM 2271 O O . GLU B 1 141 ? 8.359 4.891 10.305 1 97.44 141 GLU B O 1
ATOM 2276 N N . ALA B 1 142 ? 6.172 5.312 10.383 1 97.81 142 ALA B N 1
ATOM 2277 C CA . ALA B 1 142 ? 6.137 5.758 8.992 1 97.81 142 ALA B CA 1
ATOM 2278 C C . ALA B 1 142 ? 6.988 7.004 8.789 1 97.81 142 ALA B C 1
ATOM 2280 O O . ALA B 1 142 ? 7.668 7.145 7.77 1 97.81 142 ALA B O 1
ATOM 2281 N N . VAL B 1 143 ? 6.91 7.922 9.75 1 98.44 143 VAL B N 1
ATOM 2282 C CA . VAL B 1 143 ? 7.711 9.141 9.688 1 98.44 143 VAL B CA 1
ATOM 2283 C C . VAL B 1 143 ? 9.195 8.781 9.672 1 98.44 143 VAL B C 1
ATOM 2285 O O . VAL B 1 143 ? 9.969 9.344 8.891 1 98.44 143 VAL B O 1
ATOM 2288 N N . LYS B 1 144 ? 9.57 7.844 10.516 1 98.19 144 LYS B N 1
ATOM 2289 C CA . LYS B 1 144 ? 10.961 7.402 10.547 1 98.19 144 LYS B CA 1
ATOM 2290 C C . LYS B 1 144 ? 11.398 6.859 9.188 1 98.19 144 LYS B C 1
ATOM 2292 O O . LYS B 1 144 ? 12.484 7.176 8.711 1 98.19 144 LYS B O 1
ATOM 2297 N N . ARG B 1 145 ? 10.562 6.102 8.594 1 97.38 145 ARG B N 1
ATOM 2298 C CA . ARG B 1 145 ? 10.859 5.547 7.277 1 97.38 145 ARG B CA 1
ATOM 2299 C C . ARG B 1 145 ? 10.984 6.652 6.234 1 97.38 145 ARG B C 1
ATOM 2301 O O . ARG B 1 145 ? 11.859 6.605 5.371 1 97.38 145 ARG B O 1
ATOM 2308 N N . ALA B 1 146 ? 10.078 7.629 6.285 1 98.19 146 ALA B N 1
ATOM 2309 C CA . ALA B 1 146 ? 10.086 8.734 5.336 1 98.19 146 ALA B CA 1
ATOM 2310 C C . ALA B 1 146 ? 11.375 9.547 5.445 1 98.19 146 ALA B C 1
ATOM 2312 O O . ALA B 1 146 ? 11.945 9.953 4.43 1 98.19 146 ALA B O 1
ATOM 2313 N N . LEU B 1 147 ? 11.812 9.719 6.656 1 97.44 147 LEU B N 1
ATOM 2314 C CA . LEU B 1 147 ? 12.984 10.555 6.898 1 97.44 147 LEU B CA 1
ATOM 2315 C C . LEU B 1 147 ? 14.266 9.805 6.586 1 97.44 147 LEU B C 1
ATOM 2317 O O . LEU B 1 147 ? 15.32 10.414 6.379 1 97.44 147 LEU B O 1
ATOM 2321 N N . ALA B 1 148 ? 14.219 8.461 6.543 1 93.12 148 ALA B N 1
ATOM 2322 C CA . ALA B 1 148 ? 15.391 7.629 6.262 1 93.12 148 ALA B CA 1
ATOM 2323 C C . ALA B 1 148 ? 15.648 7.543 4.762 1 93.12 148 ALA B C 1
ATOM 2325 O O . ALA B 1 148 ? 16.703 7.047 4.336 1 93.12 148 ALA B O 1
ATOM 2326 N N . ARG B 1 149 ? 14.734 7.93 3.92 1 87.56 149 ARG B N 1
ATOM 2327 C CA . ARG B 1 149 ? 14.867 7.852 2.471 1 87.56 149 ARG B CA 1
ATOM 2328 C C . ARG B 1 149 ? 15.656 9.031 1.927 1 87.56 149 ARG B C 1
ATOM 2330 O O . ARG B 1 149 ? 15.555 10.148 2.443 1 87.56 149 ARG B O 1
#

Secondary structure (DSSP, 8-state):
---HHHHHHHHHTT-BEEEEEEEEEEE-TTS-EEEEEEEEPTTSSS-TT-EE-EEEEPPTTS-HHHHHHHHHHHHH--EEEE-SS-SEEEEEEETTEEEEEEEEEEEEEE------TTEEEEEEE-HHHHHHS---HHHHHHHHHHHH-/---HHHHHHHHHTT-BEEEEEEEEEEE-TTS-EEEEEEEEPTTSSS-TT-EE-EEEEPPTTS-HHHHHHHHHHHHH--EEEE-SS-SEEEEEEETTEEEEEEEEEEEEEE------TTEEEEEEE-HHHHHHS---HHHHHHHHHHHH-

InterPro domains:
  IPR000086 NUDIX hydrolase domain [PF00293] (19-136)
  IPR000086 NUDIX hydrolase domain [PS51462] (15-147)
  IPR015797 NUDIX hydrolase-like domain superfamily [SSF55811] (16-148)
  IPR020084 NUDIX hydrolase, conserved site [PS00893] (56-77)

Nearest PDB structures (foldseek):
  5xd2-assembly1_A  TM=8.856E-01  e=4.956E-10  Mycolicibacterium smegmatis MC2 155
  2fkb-assembly2_B  TM=7.588E-01  e=2.929E-09  Escherichia coli K-12
  1soi-assembly1_A-2  TM=8.131E-01  e=4.905E-08  Deinococcus radiodurans
  1su2-assembly1_B  TM=8.083E-01  e=6.267E-08  Deinococcus radiodurans
  4mpo-assembly7_G  TM=8.753E-01  e=1.049E-06  Chlamydia trachomatis L2/434/Bu

Sequence (298 aa):
MRDPMSIARAEEKDAFVVAVVAVIVRDDPDGARRVLAMRRAATKDAGAGIWETCSGRLEADEQPIDAVTREVREETGLEVRVDATPIDAYAMRRRERPMALIVYRAAWIAGEVRRSDEHDAHAWWTLAEVEASPMPTRLVEAVKRALARMRDPMSIARAEEKDAFVVAVVAVIVRDDPDGARRVLAMRRAATKDAGAGIWETCSGRLEADEQPIDAVTREVREETGLEVRVDATPIDAYAMRRRERPMALIVYRAAWIAGEVRRSDEHDAHAWWTLAEVEASPMPTRLVEAVKRALAR

Foldseek 3Di:
DPDPVNVVVVVQVPDAWEKEFEFEWEQDPVRAIWTKWFAFDPVDDPDHGAIDGFMDTDDPPDDNQVVSQVRCCQAFVFDKAKDPAFLDKDWDDDPRHIYIYTYIYIYTDDDGGDGDNRTDDMDIHGLVRLVVGPHDPVRNVSNVSNVVD/DPDPVNVVVVVQVPDAWEKEFEFEWEQDPVRAIWTKWFAFDPVDDPDHGAIDGFMDTDDPPDDNQVRSQVRCCQAFVFDKAKDPAFLDKDWDDDPRHIYIYTYIYIYTDDDGGDGDPRTDDMDIGGLVRLVVGNHDPVRNVSNVSNVVD

Radius of gyration: 20.59 Å; Cα contacts (8 Å, |Δi|>4): 651; chains: 2; bounding box: 56×54×45 Å

Organism: NCBI:txid927083